Protein AF-A0A6J3MBG7-F1 (afdb_monomer)

pLDDT: mean 71.16, std 17.9, range [31.56, 93.25]

Mean predicted aligned error: 12.19 Å

Nearest PDB structures (foldseek):
  6yfj-assembly1_AA  TM=2.579E-01  e=2.524E-01  Leviviridae sp.
  7tjg-assembly1_C  TM=3.730E-01  e=3.037E+00  Bacteriophage sp.
  8y3n-assembly1_B  TM=2.524E-01  e=3.232E+00  Emesvirus zinderi
  5tse-assembly2_B  TM=2.034E-01  e=1.353E+00  Acinetobacter baumannii
  1fr5-assembly1_A  TM=2.908E-01  e=5.657E+00  Enterobacteria phage fr

Radius of gyration: 20.79 Å; Cα contacts (8 Å, |Δi|>4): 250; chains: 1; bounding box: 77×37×52 Å

Foldseek 3Di:
DPDPPPPPPPPPDPPPPCPADDPDQDPPPRVQLVVCVVPAPDKDKDWDDDQPQDIKIKMKGWHWTFDVVCCVPPPRDTDTRIDIDIDGPDDDDPLVSQVVVCVVPVVSVQAWDKDKDADFQFDPCLCVQDDPPDPDCCSRQNPQLRVLVVVQVVQQDRVNPHGPDDPVSNCVSRCNGRPDDRPVRMDMDIDDHDPPPPDD

Sequence (200 aa):
MLFLLLTLTSLYSMAVAVEGISAGLPSRGYASLTAADQLPNATHSIDFQHANSGLWNWTVRVSDVSMPNASQLIPDAHVAYTTYSFSWPGQGTLQDALNAEAEQESILTHYSSCAVLFDALFPTNVTDKFDDSSSDCTSMLGAECVKALTTLVGSVNGDCKGFSIPTTLIQEQCASSFGVALGGGYGFNYARRSHTRSAR

Structure (mmCIF, N/CA/C/O backbone):
data_AF-A0A6J3MBG7-F1
#
_entry.id   AF-A0A6J3MBG7-F1
#
loop_
_atom_site.group_PDB
_atom_site.id
_atom_site.type_symbol
_atom_site.label_atom_id
_atom_site.label_alt_id
_atom_site.label_comp_id
_atom_site.label_asym_id
_atom_site.label_entity_id
_atom_site.label_seq_id
_atom_site.pdbx_PDB_ins_code
_atom_site.Cartn_x
_atom_site.Cartn_y
_atom_site.Cartn_z
_atom_site.occupancy
_atom_site.B_iso_or_equiv
_atom_site.auth_seq_id
_atom_site.auth_comp_id
_atom_site.auth_asym_id
_atom_site.auth_atom_id
_atom_site.pdbx_PDB_model_num
ATOM 1 N N . MET A 1 1 ? 45.237 16.907 -23.250 1.00 40.53 1 MET A N 1
ATOM 2 C CA . MET A 1 1 ? 43.893 16.996 -23.866 1.00 40.53 1 MET A CA 1
ATOM 3 C C . MET A 1 1 ? 43.182 15.650 -23.701 1.00 40.53 1 MET A C 1
ATOM 5 O O . MET A 1 1 ? 43.077 14.888 -24.646 1.00 40.53 1 MET A O 1
ATOM 9 N N . LEU A 1 2 ? 42.780 15.305 -22.472 1.00 36.56 2 LEU A N 1
ATOM 10 C CA . LEU A 1 2 ? 42.084 14.045 -22.161 1.00 36.56 2 LEU A CA 1
ATOM 11 C C . LEU A 1 2 ? 41.288 14.191 -20.847 1.00 36.56 2 LEU A C 1
ATOM 13 O O . LEU A 1 2 ? 41.445 13.405 -19.926 1.00 36.56 2 LEU A O 1
ATOM 17 N N . PHE A 1 3 ? 40.518 15.274 -20.718 1.00 33.62 3 PHE A N 1
ATOM 18 C CA . PHE A 1 3 ? 39.759 15.587 -19.494 1.00 33.62 3 PHE A CA 1
ATOM 19 C C . PHE A 1 3 ? 38.374 16.193 -19.786 1.00 33.62 3 PHE A C 1
ATOM 21 O O . PHE A 1 3 ? 37.826 16.921 -18.969 1.00 33.62 3 PHE A O 1
ATOM 28 N N . LEU A 1 4 ? 37.797 15.912 -20.961 1.00 34.72 4 LEU A N 1
ATOM 29 C CA . LEU A 1 4 ? 36.534 16.532 -21.399 1.00 34.72 4 LEU A CA 1
ATOM 30 C C . LEU A 1 4 ? 35.495 15.550 -21.973 1.00 34.72 4 LEU A C 1
ATOM 32 O O . LEU A 1 4 ? 34.558 15.975 -22.633 1.00 34.72 4 LEU A O 1
ATOM 36 N N . LEU A 1 5 ? 35.641 14.245 -21.716 1.00 31.56 5 LEU A N 1
ATOM 37 C CA . LEU A 1 5 ? 34.736 13.203 -22.237 1.00 31.56 5 LEU A CA 1
ATOM 38 C C . LEU A 1 5 ? 34.021 12.376 -21.152 1.00 31.56 5 LEU A C 1
ATOM 40 O O . LEU A 1 5 ? 33.326 11.424 -21.480 1.00 31.56 5 LEU A O 1
ATOM 44 N N . LEU A 1 6 ? 34.149 12.737 -19.870 1.00 35.47 6 LEU A N 1
ATOM 45 C CA . LEU A 1 6 ? 33.605 11.953 -18.747 1.00 35.47 6 LEU A CA 1
ATOM 46 C C . LEU A 1 6 ? 32.358 12.552 -18.073 1.00 35.47 6 LEU A C 1
ATOM 48 O O . LEU A 1 6 ? 31.922 12.035 -17.052 1.00 35.47 6 LEU A O 1
ATOM 52 N N . THR A 1 7 ? 31.753 13.607 -18.625 1.00 38.41 7 THR A N 1
ATOM 53 C CA . THR A 1 7 ? 30.594 14.280 -17.999 1.00 38.41 7 THR A CA 1
ATOM 54 C C . THR A 1 7 ? 29.287 14.195 -18.792 1.00 38.41 7 THR A C 1
ATOM 56 O O . THR A 1 7 ? 28.311 14.821 -18.394 1.00 38.41 7 THR A O 1
ATOM 59 N N . LEU A 1 8 ? 29.219 13.418 -19.881 1.00 33.91 8 LEU A N 1
ATOM 60 C CA . LEU A 1 8 ? 28.020 13.353 -20.737 1.00 33.91 8 LEU A CA 1
ATOM 61 C C . LEU A 1 8 ? 27.216 12.045 -20.683 1.00 33.91 8 LEU A C 1
ATOM 63 O O . LEU A 1 8 ? 26.220 11.931 -21.391 1.00 33.91 8 LEU A O 1
ATOM 67 N N . THR A 1 9 ? 27.567 11.081 -19.829 1.00 35.12 9 THR A N 1
ATOM 68 C CA . THR A 1 9 ? 26.799 9.824 -19.700 1.00 35.12 9 THR A CA 1
ATOM 69 C C . THR A 1 9 ? 25.804 9.799 -18.538 1.00 35.12 9 THR A C 1
ATOM 71 O O . THR A 1 9 ? 25.088 8.816 -18.388 1.00 35.12 9 THR A O 1
ATOM 74 N N . SER A 1 10 ? 25.692 10.857 -17.730 1.00 33.06 10 SER A N 1
ATOM 75 C CA . SER A 1 10 ? 24.861 10.847 -16.513 1.00 33.06 10 SER A CA 1
ATOM 76 C C . SER A 1 10 ? 23.498 11.545 -16.628 1.00 33.06 10 SER A C 1
ATOM 78 O O . SER A 1 10 ? 22.841 11.743 -15.612 1.00 33.06 10 SER A O 1
ATOM 80 N N . LEU A 1 11 ? 23.035 11.910 -17.831 1.00 33.31 11 LEU A N 1
ATOM 81 C CA . LEU A 1 11 ? 21.807 12.714 -17.994 1.00 33.31 11 LEU A CA 1
ATOM 82 C C . LEU A 1 11 ? 20.652 12.046 -18.759 1.00 33.31 11 LEU A C 1
ATOM 84 O O . LEU A 1 11 ? 19.615 12.674 -18.940 1.00 33.31 11 LEU A O 1
ATOM 88 N N . TYR A 1 12 ? 20.761 10.773 -19.146 1.00 31.83 12 TYR A N 1
ATOM 89 C CA . TYR A 1 12 ? 19.707 10.074 -19.898 1.00 31.83 12 TYR A CA 1
ATOM 90 C C . TYR A 1 12 ? 19.108 8.893 -19.127 1.00 31.83 12 TYR A C 1
ATOM 92 O O . TYR A 1 12 ? 19.189 7.760 -19.578 1.00 31.83 12 TYR A O 1
ATOM 100 N N . SER A 1 13 ? 18.513 9.117 -17.953 1.00 32.72 13 SER A N 1
ATOM 101 C CA . SER A 1 13 ? 17.610 8.122 -17.327 1.00 32.72 13 SER A CA 1
ATOM 102 C C . SER A 1 13 ? 16.614 8.746 -16.343 1.00 32.72 13 SER A C 1
ATOM 104 O O . SER A 1 13 ? 16.245 8.126 -15.356 1.00 32.72 13 SER A O 1
ATOM 106 N N . MET A 1 14 ? 16.167 9.983 -16.575 1.00 35.62 14 MET A N 1
ATOM 107 C CA . MET A 1 14 ? 15.106 10.599 -15.763 1.00 35.62 14 MET A CA 1
ATOM 108 C C . MET A 1 14 ? 13.926 10.969 -16.661 1.00 35.62 14 MET A C 1
ATOM 110 O O . MET A 1 14 ? 13.491 12.111 -16.715 1.00 35.62 14 MET A O 1
ATOM 114 N N . ALA A 1 15 ? 13.427 9.982 -17.403 1.00 35.28 15 ALA A N 1
ATOM 115 C CA . ALA A 1 15 ? 12.061 10.002 -17.911 1.00 35.28 15 ALA A CA 1
ATOM 116 C C . ALA A 1 15 ? 11.218 9.050 -17.054 1.00 35.28 15 ALA A C 1
ATOM 118 O O . ALA A 1 15 ? 10.564 8.146 -17.558 1.00 35.28 15 ALA A O 1
ATOM 119 N N . VAL A 1 16 ? 11.281 9.221 -15.732 1.00 40.03 16 VAL A N 1
ATOM 120 C CA . VAL A 1 16 ? 10.266 8.654 -14.851 1.00 40.03 16 VAL A CA 1
ATOM 121 C C . VAL A 1 16 ? 9.099 9.625 -14.926 1.00 40.03 16 VAL A C 1
ATOM 123 O O . VAL A 1 16 ? 9.175 10.742 -14.411 1.00 40.03 16 VAL A O 1
ATOM 126 N N . ALA A 1 17 ? 8.045 9.241 -15.639 1.00 36.88 17 ALA A N 1
ATOM 127 C CA . ALA A 1 17 ? 6.773 9.934 -15.551 1.00 36.88 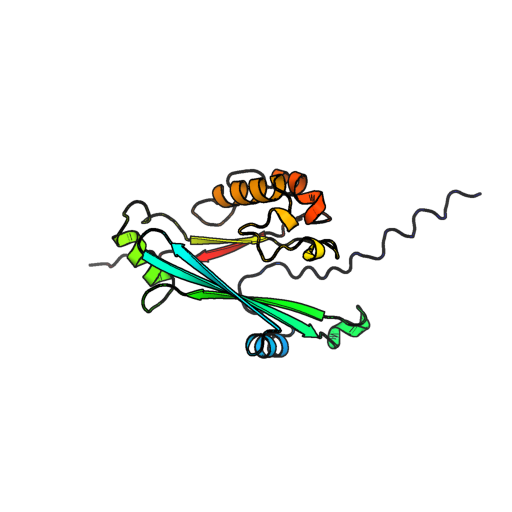17 ALA A CA 1
ATOM 128 C C . ALA A 1 17 ? 6.224 9.701 -14.136 1.00 36.88 17 ALA A C 1
ATOM 130 O O . ALA A 1 17 ? 5.519 8.730 -13.889 1.00 36.88 17 ALA A O 1
ATOM 131 N N . VAL A 1 18 ? 6.608 10.561 -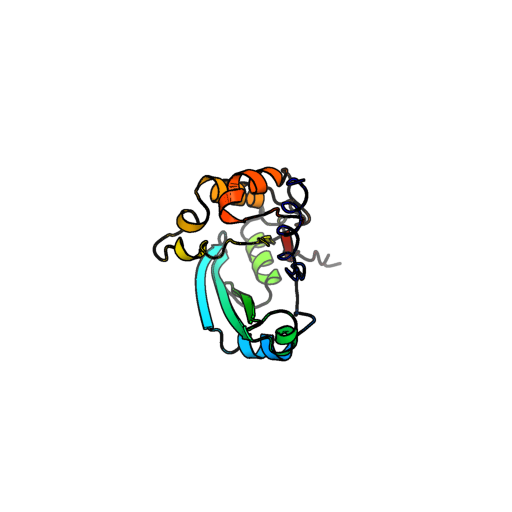13.193 1.00 40.66 18 VAL A N 1
ATOM 132 C CA . VAL A 1 18 ? 5.992 10.616 -11.867 1.00 40.66 18 VAL A CA 1
ATOM 133 C C . VAL A 1 18 ? 4.621 11.260 -12.062 1.00 40.66 18 VAL A C 1
ATOM 135 O O . VAL A 1 18 ? 4.474 12.481 -11.983 1.00 40.66 18 VAL A O 1
ATOM 138 N N . GLU A 1 19 ? 3.609 10.459 -12.392 1.00 43.50 19 GLU A N 1
ATOM 139 C CA . GLU A 1 19 ? 2.243 10.859 -12.067 1.00 43.50 19 GLU A CA 1
ATOM 140 C C . GLU A 1 19 ? 2.127 10.744 -10.548 1.00 43.50 19 GLU A C 1
ATOM 142 O O . GLU A 1 19 ? 2.222 9.655 -9.990 1.00 43.50 19 GLU A O 1
ATOM 147 N N . GLY A 1 20 ? 2.018 11.887 -9.866 1.00 45.00 20 GLY A N 1
ATOM 148 C CA . GLY A 1 20 ? 1.917 11.901 -8.411 1.00 45.00 20 GLY A CA 1
ATOM 149 C C . GLY A 1 20 ? 0.762 11.021 -7.931 1.00 45.00 20 GLY A C 1
ATOM 150 O O . GLY A 1 20 ? -0.306 11.001 -8.548 1.00 45.00 20 GLY A O 1
ATOM 151 N N . ILE A 1 21 ? 0.967 10.318 -6.814 1.00 48.62 21 ILE A N 1
ATOM 152 C CA . ILE A 1 21 ? -0.090 9.551 -6.151 1.00 48.62 21 ILE A CA 1
ATOM 153 C C . ILE A 1 21 ? -1.263 10.494 -5.869 1.00 48.62 21 ILE A C 1
ATOM 155 O O . ILE A 1 21 ? -1.176 11.389 -5.026 1.00 48.62 21 ILE A O 1
ATOM 159 N N . SER A 1 22 ? -2.379 10.280 -6.560 1.00 47.88 22 SER A N 1
ATOM 160 C CA . SER A 1 22 ? -3.632 10.968 -6.278 1.00 47.88 22 SER A CA 1
ATOM 161 C C . SER A 1 22 ? -4.732 9.950 -6.025 1.00 47.88 22 SER A C 1
ATOM 163 O O . SER A 1 22 ? -4.814 8.907 -6.671 1.00 47.88 22 SER A O 1
ATOM 165 N N . ALA A 1 23 ? -5.567 10.251 -5.036 1.00 47.28 23 ALA A N 1
ATOM 166 C CA . ALA A 1 23 ? -6.782 9.504 -4.782 1.00 47.28 23 ALA A CA 1
ATOM 167 C C . ALA A 1 23 ? -7.742 9.687 -5.965 1.00 47.28 23 ALA A C 1
ATOM 169 O O . ALA A 1 23 ? -8.129 10.817 -6.267 1.00 47.28 23 ALA A O 1
ATOM 170 N N . GLY A 1 24 ? -8.161 8.595 -6.602 1.00 52.19 24 GLY A N 1
ATOM 171 C CA . GLY A 1 24 ? -9.206 8.626 -7.623 1.00 52.19 24 GLY A CA 1
ATOM 172 C C . GLY A 1 24 ? -8.811 7.977 -8.942 1.00 52.19 24 GLY A C 1
ATOM 173 O O . GLY A 1 24 ? -7.868 7.195 -9.027 1.00 52.19 24 GLY A O 1
ATOM 174 N N . LEU A 1 25 ? -9.611 8.258 -9.968 1.00 55.81 25 LEU A N 1
ATOM 175 C CA . LEU A 1 25 ? -9.464 7.636 -11.276 1.00 55.81 25 LEU A CA 1
ATOM 176 C C . LEU A 1 25 ? -8.277 8.251 -12.035 1.00 55.81 25 LEU A C 1
ATOM 178 O O . LEU A 1 25 ? -8.143 9.477 -12.053 1.00 55.81 25 LEU A O 1
ATOM 182 N N . PRO A 1 26 ? -7.451 7.431 -12.704 1.00 60.16 26 PRO A N 1
ATOM 183 C CA . PRO A 1 26 ? -6.349 7.928 -13.514 1.00 60.16 26 PRO A CA 1
ATOM 184 C C . PRO A 1 26 ? -6.874 8.829 -14.638 1.00 60.16 26 PRO A C 1
ATOM 186 O O . PRO A 1 26 ? -7.850 8.509 -15.320 1.00 60.16 26 PRO A O 1
ATOM 189 N N . SER A 1 27 ? -6.214 9.973 -14.835 1.00 62.03 27 SER A N 1
ATOM 190 C CA . SER A 1 27 ? -6.639 10.989 -15.812 1.00 62.03 27 SER A CA 1
ATOM 191 C C . SER A 1 27 ? -6.381 10.582 -17.271 1.00 62.03 27 SER A C 1
ATOM 193 O O . SER A 1 27 ? -6.966 11.149 -18.196 1.00 62.03 27 SER A O 1
ATOM 195 N N . ARG A 1 28 ? -5.516 9.585 -17.488 1.00 64.81 28 ARG A N 1
ATOM 196 C CA . ARG A 1 28 ? -5.117 9.045 -18.792 1.00 64.81 28 ARG A CA 1
ATOM 197 C C . ARG A 1 28 ? -5.223 7.526 -18.7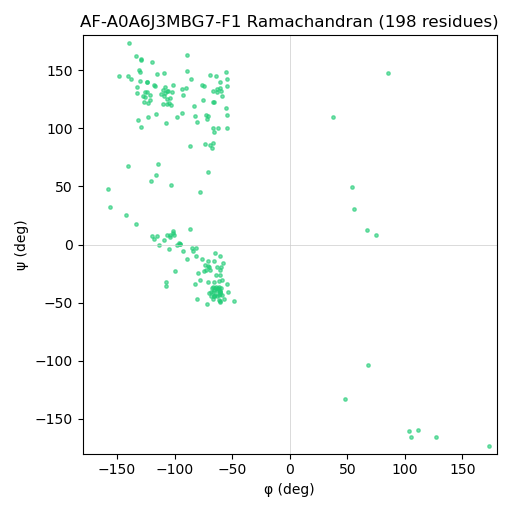80 1.00 64.81 28 ARG A C 1
ATOM 199 O O . ARG A 1 28 ? -5.086 6.897 -17.741 1.00 64.81 28 ARG A O 1
ATOM 206 N N . GLY A 1 29 ? -5.494 6.932 -19.943 1.00 67.94 29 GLY A N 1
ATOM 207 C CA . GLY A 1 29 ? -5.576 5.471 -20.072 1.00 67.94 29 GLY A CA 1
ATOM 208 C C . GLY A 1 29 ? -6.759 4.829 -19.338 1.00 67.94 29 GLY A C 1
ATOM 209 O O . GLY A 1 29 ? -6.797 3.610 -19.232 1.00 67.94 29 GLY A O 1
ATOM 210 N N . TYR A 1 30 ? -7.733 5.625 -18.874 1.00 73.25 30 TYR A N 1
ATOM 211 C CA . TYR A 1 30 ? -8.839 5.178 -18.023 1.00 73.25 30 TYR A CA 1
ATOM 212 C C . TYR A 1 30 ? -9.542 3.919 -18.544 1.00 73.25 30 TYR A C 1
ATOM 214 O O . TYR A 1 30 ? -9.676 2.955 -17.804 1.00 73.25 30 TYR A O 1
ATOM 222 N N . ALA A 1 31 ? -9.913 3.881 -19.828 1.00 79.06 31 ALA A N 1
ATOM 223 C CA . ALA A 1 31 ? -10.585 2.718 -20.408 1.00 79.06 31 ALA A CA 1
ATOM 224 C C . ALA A 1 31 ? -9.730 1.437 -20.341 1.00 79.06 31 ALA A C 1
ATOM 226 O O . ALA A 1 31 ? -10.245 0.384 -19.973 1.00 79.06 31 ALA A O 1
ATOM 227 N N . SER A 1 32 ? -8.432 1.529 -20.650 1.00 80.44 32 SER A N 1
ATOM 228 C CA . SER A 1 32 ? -7.506 0.392 -20.573 1.00 80.44 32 SER A CA 1
ATOM 229 C C . SER A 1 32 ? -7.292 -0.065 -19.130 1.00 80.44 32 SER A C 1
ATOM 231 O O . SER A 1 32 ? -7.293 -1.261 -18.863 1.00 80.44 32 SER A O 1
ATOM 233 N N . LEU A 1 33 ? -7.166 0.879 -18.194 1.00 82.06 33 LEU A N 1
ATOM 234 C CA . LEU A 1 33 ? -6.960 0.595 -16.771 1.00 82.06 33 LEU A CA 1
ATOM 235 C C . LEU A 1 33 ? -8.222 -0.003 -16.127 1.00 82.06 33 LEU A C 1
ATOM 237 O O . LEU A 1 33 ? -8.136 -0.985 -15.402 1.00 82.06 33 LEU A O 1
ATOM 241 N N . THR A 1 34 ? -9.413 0.511 -16.452 1.00 80.25 34 THR A N 1
ATOM 242 C CA . THR A 1 34 ? -10.689 -0.064 -15.991 1.00 80.25 34 THR A CA 1
ATOM 243 C C . THR A 1 34 ? -10.930 -1.457 -16.565 1.00 80.25 34 THR A C 1
ATOM 245 O O . THR A 1 34 ? -11.411 -2.328 -15.849 1.00 80.25 34 THR A O 1
ATOM 248 N N . ALA A 1 35 ? -10.592 -1.695 -17.836 1.00 84.19 35 ALA A N 1
ATOM 249 C CA . ALA A 1 35 ? -10.680 -3.035 -18.413 1.00 84.19 35 ALA A CA 1
ATOM 250 C C . ALA A 1 35 ? -9.722 -4.013 -17.713 1.00 84.19 35 ALA A C 1
ATOM 252 O O . ALA A 1 35 ? -10.111 -5.144 -17.431 1.00 84.19 35 ALA A O 1
ATOM 253 N N . ALA A 1 36 ? -8.508 -3.562 -17.389 1.00 84.69 36 ALA A N 1
ATOM 254 C CA . ALA A 1 36 ? -7.531 -4.350 -16.648 1.00 84.69 36 ALA A CA 1
ATOM 255 C C . ALA A 1 36 ? -7.995 -4.669 -15.214 1.00 84.69 36 ALA A C 1
ATOM 257 O O . ALA A 1 36 ? -7.832 -5.796 -14.764 1.00 84.69 36 ALA A O 1
ATOM 258 N N . ASP A 1 37 ? -8.675 -3.737 -14.534 1.00 82.62 37 ASP A N 1
ATOM 259 C CA . ASP A 1 37 ? -9.239 -3.970 -13.191 1.00 82.62 37 ASP A CA 1
ATOM 260 C C . ASP A 1 37 ? -10.235 -5.141 -13.143 1.00 82.62 37 ASP A C 1
ATOM 262 O O . ASP A 1 37 ? -10.361 -5.827 -12.131 1.00 82.62 37 ASP A O 1
ATOM 266 N N . GLN A 1 38 ? -10.949 -5.389 -14.246 1.00 87.25 38 GLN A N 1
ATOM 267 C CA . GLN A 1 38 ? -11.904 -6.497 -14.339 1.00 87.25 38 GL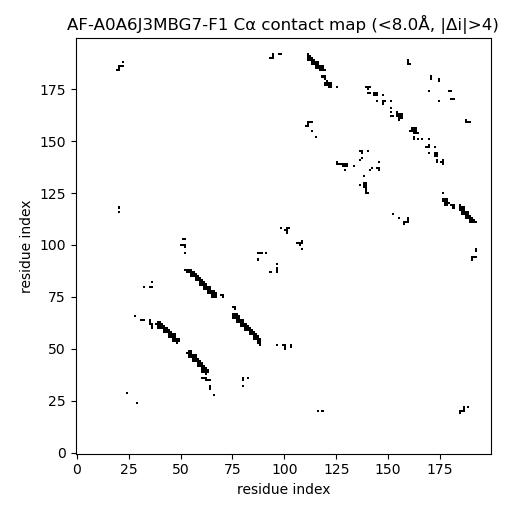N A CA 1
ATOM 268 C C . GLN A 1 38 ? -11.217 -7.863 -14.482 1.00 87.25 38 GLN A C 1
ATOM 270 O O . GLN A 1 38 ? -11.830 -8.888 -14.185 1.00 87.25 38 GLN A O 1
ATOM 275 N N . LEU A 1 39 ? -9.969 -7.893 -14.958 1.00 89.25 39 LEU A N 1
ATOM 276 C CA . LEU A 1 39 ? -9.199 -9.105 -15.240 1.00 89.25 39 LEU A CA 1
ATOM 277 C C . LEU A 1 39 ? -7.734 -8.915 -14.809 1.00 89.25 39 LEU A C 1
ATOM 279 O O . LEU A 1 39 ? -6.845 -8.869 -15.663 1.00 89.25 39 LEU A O 1
ATOM 283 N N . PRO A 1 40 ? -7.469 -8.797 -13.496 1.00 91.50 40 PRO A N 1
ATOM 284 C CA . PRO A 1 40 ? -6.126 -8.526 -13.010 1.00 91.50 40 PRO A CA 1
ATOM 285 C C . PRO A 1 40 ? -5.189 -9.716 -13.233 1.00 91.50 40 PRO A C 1
ATOM 287 O O . PRO A 1 40 ? -5.588 -10.873 -13.087 1.00 91.50 40 PRO A O 1
ATOM 290 N N . ASN A 1 41 ? -3.915 -9.433 -13.516 1.00 93.25 41 ASN A N 1
ATOM 291 C CA . ASN A 1 41 ? -2.875 -10.458 -13.649 1.00 93.25 41 ASN A CA 1
ATOM 292 C C . ASN A 1 41 ? -2.646 -11.211 -12.333 1.00 93.25 41 ASN A C 1
ATOM 294 O O . ASN A 1 41 ? -2.416 -12.418 -12.343 1.00 93.25 41 ASN A O 1
ATOM 298 N N . ALA A 1 42 ? -2.709 -10.498 -11.207 1.00 90.56 42 ALA A N 1
ATOM 299 C CA . ALA A 1 42 ? -2.568 -11.066 -9.875 1.00 90.56 42 ALA A CA 1
ATOM 300 C C . ALA A 1 42 ? -3.589 -10.453 -8.913 1.00 90.56 42 ALA A C 1
ATOM 302 O O . ALA A 1 42 ? -3.889 -9.261 -8.967 1.00 90.56 42 ALA A O 1
ATOM 303 N N . THR A 1 43 ? -4.116 -11.277 -8.011 1.00 91.94 43 THR A N 1
ATOM 304 C CA . THR A 1 43 ? -4.978 -10.844 -6.907 1.00 91.94 43 THR A CA 1
ATOM 305 C C . THR A 1 43 ? -4.485 -11.490 -5.627 1.00 91.94 43 THR A C 1
ATOM 307 O O . THR A 1 43 ? -4.291 -12.704 -5.584 1.00 91.94 43 THR A O 1
ATOM 310 N N . HIS A 1 44 ? -4.307 -10.686 -4.586 1.00 89.50 44 HIS A N 1
ATOM 311 C CA . HIS A 1 44 ? -3.973 -11.156 -3.254 1.00 89.50 44 HIS A CA 1
ATOM 312 C C . HIS A 1 44 ? -4.907 -10.523 -2.229 1.00 89.50 44 HIS A C 1
ATOM 314 O O . HIS A 1 44 ? -5.252 -9.348 -2.340 1.00 89.50 44 HIS A O 1
ATOM 320 N N . SER A 1 45 ? -5.320 -11.302 -1.237 1.00 91.50 45 SER A N 1
ATOM 321 C CA . SER A 1 45 ? -6.253 -10.869 -0.205 1.00 91.50 45 SER A CA 1
ATOM 322 C C . SER A 1 45 ? -5.712 -11.262 1.156 1.00 91.50 45 SER A C 1
ATOM 324 O O . SER A 1 45 ? -5.241 -12.385 1.334 1.00 91.50 45 SER A O 1
ATOM 326 N N . ILE A 1 46 ? -5.796 -10.336 2.103 1.00 88.19 46 ILE A N 1
ATOM 327 C CA . ILE A 1 46 ? -5.350 -10.520 3.477 1.00 88.19 46 ILE A CA 1
ATOM 328 C C . ILE A 1 46 ? -6.518 -10.175 4.391 1.00 88.19 46 ILE A C 1
ATOM 330 O O . ILE A 1 46 ? -7.090 -9.084 4.309 1.00 88.19 46 ILE A O 1
ATOM 334 N N . ASP A 1 47 ? -6.840 -11.111 5.273 1.00 90.31 47 ASP A N 1
ATOM 335 C CA . ASP A 1 47 ? -7.785 -10.895 6.355 1.00 90.31 47 ASP A CA 1
ATOM 336 C C . ASP A 1 47 ? -7.041 -10.389 7.592 1.00 90.31 47 ASP A C 1
ATOM 338 O O . ASP A 1 47 ? -5.999 -10.927 7.973 1.00 90.31 47 ASP A O 1
ATOM 342 N N . PHE A 1 48 ? -7.578 -9.364 8.243 1.00 84.62 48 PHE A N 1
ATOM 343 C CA . PHE A 1 48 ? -7.025 -8.826 9.478 1.00 84.62 48 PHE A CA 1
ATOM 344 C C . PHE A 1 48 ? -8.141 -8.442 10.444 1.00 84.62 48 PHE A C 1
ATOM 346 O O . PHE A 1 48 ? -9.219 -7.997 10.050 1.00 84.62 48 PHE A O 1
ATOM 353 N N . GLN A 1 49 ? -7.886 -8.632 11.736 1.00 83.25 49 GLN A N 1
ATOM 354 C CA . GLN A 1 49 ? -8.782 -8.120 12.764 1.00 83.25 49 GLN A CA 1
ATOM 355 C C . GLN A 1 49 ? -8.583 -6.615 12.899 1.00 83.25 49 GLN A C 1
ATOM 357 O O . GLN A 1 49 ? -7.462 -6.159 13.140 1.00 83.25 49 GLN A O 1
ATOM 362 N N . HIS A 1 50 ? -9.664 -5.854 12.751 1.00 75.44 50 HIS A N 1
ATOM 363 C CA . HIS A 1 50 ? -9.646 -4.413 12.955 1.00 75.44 50 HIS A CA 1
ATOM 364 C C . HIS A 1 50 ? -10.378 -4.083 14.256 1.00 75.44 50 HIS A C 1
ATOM 366 O O . HIS A 1 50 ? -11.601 -4.170 14.345 1.00 75.44 50 HIS A O 1
ATOM 372 N N . ALA A 1 51 ? -9.606 -3.751 15.295 1.00 71.75 51 ALA A N 1
ATOM 373 C CA . ALA A 1 51 ? -10.123 -3.561 16.650 1.00 71.75 51 ALA A CA 1
ATOM 374 C C . ALA A 1 51 ? -11.054 -4.726 17.071 1.00 71.75 51 ALA A C 1
ATOM 376 O O . ALA A 1 51 ? -10.713 -5.894 16.878 1.00 71.75 51 ALA A O 1
ATOM 377 N N . ASN A 1 52 ? -12.222 -4.410 17.634 1.00 70.50 52 ASN A N 1
ATOM 378 C CA . ASN A 1 52 ? -13.252 -5.373 18.026 1.00 70.50 52 ASN A CA 1
ATOM 379 C C . ASN A 1 52 ? -14.414 -5.490 17.014 1.00 70.50 52 ASN A C 1
ATOM 381 O O . ASN A 1 52 ? -15.398 -6.174 17.297 1.00 70.50 52 ASN A O 1
ATOM 385 N N . SER A 1 53 ? -14.321 -4.871 15.828 1.00 67.75 53 SER A N 1
ATOM 386 C CA . SER A 1 53 ? -15.421 -4.850 14.843 1.00 67.75 53 SER A CA 1
ATOM 387 C C . SER A 1 53 ? -15.497 -6.075 13.939 1.00 67.75 53 SER A C 1
ATOM 389 O O . SER A 1 53 ? -16.457 -6.229 13.181 1.00 67.75 53 SER A O 1
ATOM 391 N N . GLY A 1 54 ? -14.519 -6.973 14.051 1.00 80.00 54 GLY A N 1
ATOM 392 C CA . GLY A 1 54 ? -14.467 -8.239 13.339 1.00 80.00 54 GLY A CA 1
ATOM 393 C C . GLY A 1 54 ? -13.465 -8.245 12.188 1.00 80.00 54 GLY A C 1
ATOM 394 O O . GLY A 1 54 ? -12.569 -7.407 12.091 1.00 80.00 54 GLY A O 1
ATOM 395 N N . LEU A 1 55 ? -13.602 -9.257 11.329 1.00 88.38 55 LEU A N 1
ATOM 396 C CA . LEU A 1 55 ? -12.612 -9.578 10.309 1.00 88.38 55 LEU A CA 1
ATOM 397 C C . LEU A 1 55 ? -12.785 -8.693 9.070 1.00 88.38 55 LEU A C 1
ATOM 399 O O . LEU A 1 55 ? -13.763 -8.828 8.334 1.00 88.38 55 LEU A O 1
ATOM 403 N N . TRP A 1 56 ? -11.832 -7.793 8.852 1.00 89.44 56 TRP A N 1
ATOM 404 C CA . TRP A 1 56 ? -11.738 -6.984 7.643 1.00 89.44 56 TRP A CA 1
ATOM 405 C C . TRP A 1 56 ? -10.900 -7.718 6.604 1.00 89.44 56 TRP A C 1
ATOM 407 O O . TRP A 1 56 ? -9.973 -8.449 6.946 1.00 89.44 56 TRP A O 1
ATOM 417 N N . ASN A 1 57 ? -11.209 -7.494 5.331 1.00 91.75 57 ASN A N 1
ATOM 418 C CA . ASN A 1 57 ? -10.461 -8.050 4.215 1.00 91.75 57 ASN A CA 1
ATOM 419 C C . ASN A 1 57 ? -9.928 -6.918 3.339 1.00 91.75 57 ASN A C 1
ATOM 421 O O . ASN A 1 57 ? -10.687 -6.075 2.846 1.00 91.75 57 ASN A O 1
ATOM 425 N N . TRP A 1 58 ? -8.615 -6.921 3.134 1.00 89.00 58 TRP A N 1
ATOM 426 C CA . TRP A 1 58 ? -7.943 -6.066 2.172 1.00 89.00 58 TRP A CA 1
ATOM 427 C C . TRP A 1 58 ? -7.509 -6.901 0.977 1.00 89.00 58 TRP A C 1
ATOM 429 O O . TRP A 1 58 ? -6.747 -7.853 1.110 1.00 89.00 58 TRP A O 1
ATOM 439 N N . THR A 1 59 ? -7.994 -6.532 -0.202 1.00 90.62 59 THR A N 1
ATOM 440 C CA . THR A 1 59 ? -7.621 -7.162 -1.464 1.00 90.62 59 THR A CA 1
ATOM 441 C C . THR A 1 59 ? -6.825 -6.186 -2.318 1.00 90.62 59 THR A C 1
ATOM 443 O O . THR A 1 59 ? -7.260 -5.058 -2.562 1.00 90.62 59 THR A O 1
ATOM 446 N N . VAL A 1 60 ? -5.677 -6.649 -2.797 1.00 88.81 60 VAL A N 1
ATOM 447 C CA . VAL A 1 60 ? -4.794 -5.970 -3.741 1.00 88.81 60 VAL A CA 1
ATOM 448 C C . VAL A 1 60 ? -4.879 -6.695 -5.077 1.00 88.81 60 VAL A C 1
ATOM 450 O O . VAL A 1 60 ? -4.703 -7.912 -5.145 1.00 88.81 60 VAL A O 1
ATOM 453 N N . ARG A 1 61 ? -5.146 -5.955 -6.149 1.00 89.00 61 ARG A N 1
ATOM 454 C CA . ARG A 1 61 ? -5.118 -6.462 -7.522 1.00 89.00 61 ARG A CA 1
ATOM 455 C C . ARG A 1 61 ? -4.046 -5.718 -8.289 1.00 89.00 61 ARG A C 1
ATOM 457 O O . ARG A 1 61 ? -3.949 -4.502 -8.168 1.00 89.00 61 ARG A O 1
ATOM 464 N N . VAL A 1 62 ? -3.261 -6.440 -9.074 1.00 89.12 62 VAL A N 1
ATOM 465 C CA . VAL A 1 62 ? -2.211 -5.865 -9.915 1.00 89.12 62 VAL A CA 1
ATOM 466 C C . VAL A 1 62 ? -2.437 -6.324 -11.341 1.00 89.12 62 VAL A C 1
ATOM 468 O O . VAL A 1 62 ? -2.627 -7.514 -11.599 1.00 89.12 62 VAL A O 1
ATOM 471 N N . SER A 1 63 ? -2.409 -5.366 -12.258 1.00 89.88 63 SER A N 1
ATOM 472 C CA . SER A 1 63 ? -2.498 -5.610 -13.690 1.00 89.88 63 SER A CA 1
ATOM 473 C C . SER A 1 63 ? -1.302 -5.008 -14.406 1.00 89.88 63 SER A C 1
ATOM 475 O O . SER A 1 63 ? -0.883 -3.898 -14.087 1.00 89.88 63 SER A O 1
ATOM 477 N N . ASP A 1 64 ? -0.783 -5.725 -15.389 1.00 89.25 64 ASP A N 1
ATOM 478 C CA . ASP A 1 64 ? 0.218 -5.229 -16.320 1.00 89.25 64 ASP A CA 1
ATOM 479 C C . ASP A 1 64 ? -0.495 -4.683 -17.559 1.00 89.25 64 ASP A C 1
ATOM 481 O O . ASP A 1 64 ? -1.175 -5.419 -18.281 1.00 89.25 64 ASP A O 1
ATOM 485 N N . VAL A 1 65 ? -0.422 -3.368 -17.761 1.00 88.00 65 VAL A N 1
ATOM 486 C CA . VAL A 1 65 ? -1.199 -2.677 -18.791 1.00 88.00 65 VAL A CA 1
ATOM 487 C C . VAL A 1 65 ? -0.271 -2.073 -19.827 1.00 88.00 65 VAL A C 1
ATOM 489 O O . VAL A 1 65 ? 0.409 -1.077 -19.572 1.00 88.00 65 VAL A O 1
ATOM 492 N N . SER A 1 66 ? -0.323 -2.625 -21.039 1.00 86.88 66 SER A N 1
ATOM 493 C CA . SER A 1 66 ? 0.406 -2.078 -22.179 1.00 86.88 66 SER A CA 1
ATOM 494 C C . SER A 1 66 ? -0.087 -0.678 -22.537 1.00 86.88 66 SER A C 1
ATOM 496 O O . SER A 1 66 ? -1.285 -0.429 -22.709 1.00 86.88 66 SER A O 1
ATOM 498 N N . MET A 1 67 ? 0.867 0.237 -22.695 1.00 82.00 67 MET A N 1
ATOM 499 C CA . MET A 1 67 ? 0.666 1.641 -23.033 1.00 82.00 67 MET A CA 1
ATOM 500 C C . MET A 1 67 ? 1.256 1.943 -24.418 1.00 82.00 67 MET A C 1
ATOM 502 O O . MET A 1 67 ? 2.223 2.699 -24.539 1.00 82.00 67 MET A O 1
ATOM 506 N N . PRO A 1 68 ? 0.664 1.425 -25.512 1.00 78.69 68 PRO A N 1
ATOM 507 C CA . PRO A 1 68 ? 1.219 1.576 -26.857 1.00 78.69 68 PRO A CA 1
ATOM 508 C C . PRO A 1 68 ? 1.330 3.042 -27.297 1.00 78.69 68 PRO A C 1
ATOM 510 O O . PRO A 1 68 ? 2.215 3.387 -28.073 1.00 78.69 68 PRO A O 1
ATOM 513 N N . ASN A 1 69 ? 0.507 3.943 -26.756 1.00 75.50 69 ASN A N 1
ATOM 514 C CA . ASN A 1 69 ? 0.601 5.379 -27.040 1.00 75.50 69 ASN A CA 1
ATOM 515 C C . ASN A 1 69 ? 1.854 6.039 -26.431 1.00 75.50 69 ASN A C 1
ATOM 517 O O . ASN A 1 69 ? 2.253 7.109 -26.881 1.00 75.50 69 ASN A O 1
ATOM 521 N N . ALA A 1 70 ? 2.482 5.411 -25.432 1.00 70.44 70 ALA A N 1
ATOM 522 C CA . ALA A 1 70 ? 3.748 5.844 -24.842 1.00 70.44 70 ALA A CA 1
ATOM 523 C C . ALA A 1 70 ? 4.975 5.172 -25.496 1.00 70.44 70 ALA A C 1
ATOM 525 O O . ALA A 1 70 ? 6.109 5.572 -25.229 1.00 70.44 70 ALA A O 1
ATOM 526 N N . SER A 1 71 ? 4.758 4.212 -26.409 1.00 68.31 71 SER A N 1
ATOM 527 C CA . SER A 1 71 ? 5.829 3.436 -27.058 1.00 68.31 71 SER A CA 1
ATOM 528 C C . SER A 1 71 ? 6.828 4.270 -27.870 1.00 68.31 71 SER A C 1
ATOM 530 O O . SER A 1 71 ? 7.962 3.849 -28.081 1.00 68.31 71 SER A O 1
ATOM 532 N N . GLN A 1 72 ? 6.430 5.473 -28.303 1.00 69.69 72 GLN A N 1
ATOM 533 C CA . GLN A 1 72 ? 7.299 6.406 -29.031 1.00 69.69 72 GLN A CA 1
ATOM 534 C C . GLN A 1 72 ? 8.420 6.995 -28.160 1.00 69.69 72 GLN A C 1
ATOM 536 O O . GLN A 1 72 ? 9.420 7.468 -28.694 1.00 69.69 72 GLN A O 1
ATOM 541 N N . LEU A 1 73 ? 8.245 6.987 -26.836 1.00 69.12 73 LEU A N 1
ATOM 542 C CA . LEU A 1 73 ? 9.204 7.516 -25.862 1.00 69.12 73 LEU A CA 1
ATOM 543 C C . LEU A 1 73 ? 9.906 6.394 -25.093 1.00 69.12 73 LEU A C 1
ATOM 545 O O . LEU A 1 73 ? 11.083 6.520 -24.767 1.00 69.12 73 LEU A O 1
ATOM 549 N N . ILE A 1 74 ? 9.182 5.310 -24.809 1.00 73.44 74 ILE A N 1
ATOM 550 C CA . ILE A 1 74 ? 9.669 4.161 -24.046 1.00 73.44 74 ILE A CA 1
ATOM 551 C C . ILE A 1 74 ? 9.285 2.899 -24.827 1.00 73.44 74 ILE A C 1
ATOM 553 O O . ILE A 1 74 ? 8.101 2.569 -24.875 1.00 73.44 74 ILE A O 1
ATOM 557 N N . PRO A 1 75 ? 10.237 2.201 -25.473 1.00 80.12 75 PRO A N 1
ATOM 558 C CA . PRO A 1 75 ? 9.955 0.924 -26.122 1.00 80.12 75 PRO A CA 1
ATOM 559 C C . PRO A 1 75 ? 9.313 -0.050 -25.131 1.00 80.12 75 PRO A C 1
ATOM 561 O O . PRO A 1 75 ? 9.772 -0.136 -23.997 1.00 80.12 75 PRO A O 1
ATOM 564 N N . ASP A 1 76 ? 8.273 -0.765 -25.569 1.00 80.75 76 ASP A N 1
ATOM 565 C CA . ASP A 1 76 ? 7.508 -1.688 -24.715 1.00 80.75 76 ASP A CA 1
ATOM 566 C C . ASP A 1 76 ? 6.988 -1.013 -23.430 1.00 80.75 76 ASP A C 1
ATOM 568 O O . ASP A 1 76 ? 7.210 -1.467 -22.313 1.00 80.75 76 ASP A O 1
ATOM 572 N N . ALA A 1 77 ? 6.345 0.149 -23.581 1.00 80.19 77 ALA A N 1
ATOM 573 C CA . ALA A 1 77 ? 5.792 0.876 -22.447 1.00 80.19 77 ALA A CA 1
ATOM 574 C C . ALA A 1 77 ? 4.639 0.096 -21.799 1.00 80.19 77 ALA A C 1
ATOM 576 O O . ALA A 1 77 ? 3.612 -0.146 -22.439 1.00 80.19 77 ALA A O 1
ATOM 577 N N . HIS A 1 78 ? 4.781 -0.195 -20.508 1.00 83.88 78 HIS A N 1
ATOM 578 C CA . HIS A 1 78 ? 3.747 -0.778 -19.655 1.00 83.88 78 HIS A CA 1
ATOM 579 C C . HIS A 1 78 ? 3.583 0.028 -18.371 1.00 83.88 78 HIS A C 1
ATOM 581 O O . HIS A 1 78 ? 4.471 0.778 -17.964 1.00 83.88 78 HIS A O 1
ATOM 587 N N . VAL A 1 79 ? 2.428 -0.131 -17.737 1.00 78.81 79 VAL A N 1
ATOM 588 C CA . VAL A 1 79 ? 2.130 0.415 -16.415 1.00 78.81 79 VAL A CA 1
ATOM 589 C C . VAL A 1 79 ? 1.627 -0.713 -15.530 1.00 78.81 79 VAL A C 1
ATOM 591 O O . VAL A 1 79 ? 0.660 -1.392 -15.874 1.00 78.81 79 VAL A O 1
ATOM 594 N N . ALA A 1 80 ? 2.245 -0.852 -14.358 1.00 80.94 80 ALA A N 1
ATOM 595 C CA . ALA A 1 80 ? 1.680 -1.634 -13.271 1.00 80.94 80 ALA A CA 1
ATOM 596 C C . ALA A 1 80 ? 0.487 -0.867 -12.685 1.00 80.94 80 ALA A C 1
ATOM 598 O O . ALA A 1 80 ? 0.646 0.174 -12.046 1.00 80.94 80 ALA A O 1
ATOM 599 N N . TYR A 1 81 ? -0.719 -1.362 -12.939 1.00 83.25 81 TYR A N 1
ATOM 600 C CA . TYR A 1 81 ? -1.951 -0.810 -12.404 1.00 83.25 81 TYR A CA 1
ATOM 601 C C . TYR A 1 81 ? -2.384 -1.594 -11.172 1.00 83.25 81 TYR A C 1
ATOM 603 O O . TYR A 1 81 ? -2.812 -2.745 -11.274 1.00 83.25 81 TYR A O 1
ATOM 611 N N . THR A 1 82 ? -2.276 -0.956 -10.010 1.00 81.75 82 THR A N 1
ATOM 612 C CA . THR A 1 82 ? -2.638 -1.562 -8.729 1.00 81.75 82 THR A CA 1
ATOM 613 C C . THR A 1 82 ? -3.939 -0.971 -8.211 1.00 81.75 82 THR A C 1
ATOM 615 O O . THR A 1 82 ? -4.046 0.245 -8.033 1.00 81.75 82 THR A O 1
ATOM 618 N N . THR A 1 83 ? -4.916 -1.826 -7.918 1.00 82.44 83 THR A N 1
ATOM 619 C CA . THR A 1 83 ? -6.156 -1.437 -7.246 1.00 82.44 83 THR A CA 1
ATOM 620 C C . THR A 1 83 ? -6.261 -2.091 -5.878 1.00 82.44 83 THR A C 1
ATOM 622 O O . THR A 1 83 ? -5.789 -3.203 -5.636 1.00 82.44 83 THR A O 1
ATOM 625 N N . TYR A 1 84 ? -6.873 -1.358 -4.954 1.00 83.94 84 TYR A N 1
ATOM 626 C CA . TYR A 1 84 ? -7.063 -1.772 -3.573 1.00 83.94 84 TYR A CA 1
ATOM 627 C C . TYR A 1 84 ? -8.557 -1.767 -3.279 1.00 83.94 84 TYR A C 1
ATOM 629 O O . TYR A 1 84 ? -9.232 -0.764 -3.510 1.00 83.94 84 TYR A O 1
ATOM 637 N N . SER A 1 85 ? -9.076 -2.864 -2.741 1.00 86.12 85 SER A N 1
ATOM 638 C CA . SER A 1 85 ? -10.443 -2.924 -2.230 1.00 86.12 85 SER A CA 1
ATOM 639 C C . SER A 1 85 ? -10.439 -3.372 -0.780 1.00 86.12 85 SER A C 1
ATOM 641 O O . SER A 1 85 ? -9.816 -4.377 -0.443 1.00 86.12 85 SER A O 1
ATOM 643 N N . PHE A 1 86 ? -11.164 -2.637 0.053 1.00 85.81 86 PHE A N 1
ATOM 644 C CA . PHE A 1 86 ? -11.391 -2.964 1.453 1.00 85.81 86 PHE A CA 1
ATOM 645 C C . PHE A 1 86 ? -12.834 -3.412 1.627 1.00 85.81 86 PHE A C 1
ATOM 647 O O . PHE A 1 86 ? -13.750 -2.786 1.092 1.00 85.81 86 PHE A O 1
ATOM 654 N N . SER A 1 87 ? -13.027 -4.484 2.380 1.00 88.81 87 SER A N 1
ATOM 655 C CA . SER A 1 87 ? -14.340 -4.924 2.834 1.00 88.81 87 SER A CA 1
ATOM 656 C C . SER A 1 87 ? -14.302 -5.175 4.335 1.00 88.81 87 SER A C 1
ATOM 658 O O . SER A 1 87 ? -13.262 -5.517 4.898 1.00 88.81 87 SER A O 1
ATOM 660 N N . TRP A 1 88 ? -15.435 -4.948 4.984 1.00 89.25 88 TRP A N 1
ATOM 661 C CA . TRP A 1 88 ? -15.595 -5.018 6.432 1.00 89.25 88 TRP A CA 1
ATOM 662 C C . TRP A 1 88 ? -16.851 -5.821 6.779 1.00 89.25 88 TRP A C 1
ATOM 664 O O . TRP A 1 88 ? -17.735 -5.989 5.928 1.00 89.25 88 TRP A O 1
ATOM 674 N N . PRO A 1 89 ? -16.964 -6.306 8.026 1.00 83.31 89 PRO A N 1
ATOM 675 C CA . PRO A 1 89 ? -18.169 -6.969 8.497 1.00 83.31 89 PRO A CA 1
ATOM 676 C C . PRO A 1 89 ? -19.385 -6.041 8.421 1.00 83.31 89 PRO A C 1
ATOM 678 O O . PRO A 1 89 ? -19.355 -4.900 8.879 1.00 83.31 89 PRO A O 1
ATOM 681 N N . GLY A 1 90 ? -20.482 -6.548 7.863 1.00 79.38 90 GLY A N 1
ATOM 682 C CA . GLY A 1 90 ? -21.740 -5.814 7.745 1.00 79.38 90 GLY A CA 1
ATOM 683 C C . GLY A 1 90 ? -22.015 -5.288 6.339 1.00 79.38 90 GLY A C 1
ATOM 684 O O . GLY A 1 90 ? -21.523 -5.807 5.341 1.00 79.38 90 GLY A O 1
ATOM 685 N N . GLN A 1 91 ? -22.903 -4.304 6.261 1.00 76.25 91 GLN A N 1
ATOM 686 C CA . GLN A 1 91 ? -23.323 -3.647 5.025 1.00 76.25 91 GLN A CA 1
ATOM 687 C C . GLN A 1 91 ? -23.200 -2.138 5.220 1.00 76.25 91 GLN A C 1
ATOM 689 O O . GLN A 1 91 ? -23.232 -1.655 6.351 1.00 76.25 91 GLN A O 1
ATOM 694 N N . GLY A 1 92 ? -23.110 -1.398 4.121 1.00 83.31 92 GLY A N 1
ATOM 695 C CA . GLY A 1 92 ? -23.047 0.059 4.147 1.00 83.31 92 GLY A CA 1
ATOM 696 C C . GLY A 1 92 ? -21.690 0.590 3.716 1.00 83.31 92 GLY A C 1
ATOM 697 O O . GLY A 1 92 ? -20.937 -0.067 3.002 1.00 83.31 92 GLY A O 1
ATOM 698 N N . THR A 1 93 ? -21.417 1.825 4.101 1.00 83.50 93 THR A N 1
ATOM 699 C CA . THR A 1 93 ? -20.209 2.561 3.736 1.00 83.50 93 THR A CA 1
ATOM 700 C C . THR A 1 93 ? -19.087 2.319 4.745 1.00 83.50 93 THR A C 1
ATOM 702 O O . THR A 1 93 ? -19.337 1.905 5.875 1.00 83.50 93 THR A O 1
ATOM 705 N N . LEU A 1 94 ? -17.840 2.642 4.374 1.00 78.69 94 LEU A N 1
ATOM 706 C CA . LEU A 1 94 ? -16.708 2.611 5.313 1.00 78.69 94 LEU A CA 1
ATOM 707 C C . LEU A 1 94 ? -17.011 3.476 6.543 1.00 78.69 94 LEU A C 1
ATOM 709 O O . LEU A 1 94 ? -16.649 3.143 7.664 1.00 78.69 94 LEU A O 1
ATOM 713 N N . GLN A 1 95 ? -17.743 4.570 6.338 1.00 77.00 95 GLN A N 1
ATOM 714 C CA . GLN A 1 95 ? -18.166 5.444 7.416 1.00 77.00 95 GLN A CA 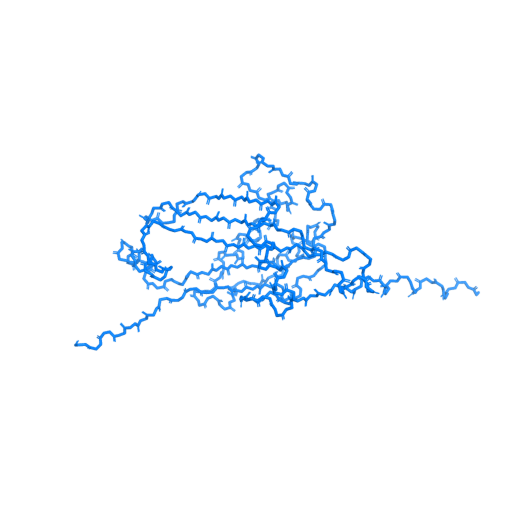1
ATOM 715 C C . GLN A 1 95 ? -19.087 4.748 8.426 1.00 77.00 95 GLN A C 1
ATOM 717 O O . GLN A 1 95 ? -18.982 5.017 9.623 1.00 77.00 95 GLN A O 1
ATOM 722 N N . ASP A 1 96 ? -19.974 3.870 7.963 1.00 81.19 96 ASP A N 1
ATOM 723 C CA . ASP A 1 96 ? -20.875 3.114 8.834 1.00 81.19 96 ASP A CA 1
ATOM 724 C C . ASP A 1 96 ? -20.085 2.108 9.679 1.00 81.19 96 ASP A C 1
ATOM 726 O O . ASP A 1 96 ? -20.310 2.018 10.885 1.00 81.19 96 ASP A O 1
ATOM 730 N N . ALA A 1 97 ? -19.089 1.446 9.080 1.00 81.19 97 ALA A N 1
ATOM 731 C CA . ALA A 1 97 ? -18.187 0.536 9.786 1.00 81.19 97 ALA A CA 1
ATOM 732 C C . ALA A 1 97 ? -17.385 1.251 10.887 1.00 81.19 97 ALA A C 1
ATOM 734 O O . ALA A 1 97 ? -17.370 0.811 12.035 1.00 81.19 97 ALA A O 1
ATOM 735 N N . LEU A 1 98 ? -16.799 2.408 10.565 1.00 78.62 98 LEU A N 1
ATOM 736 C CA . LEU A 1 98 ? -16.041 3.217 11.527 1.00 78.62 98 LEU A CA 1
ATOM 737 C C . LEU A 1 98 ? -16.929 3.795 12.641 1.00 78.62 98 LEU A C 1
ATOM 739 O O . LEU A 1 98 ? -16.487 3.971 13.776 1.00 78.62 98 LEU A O 1
ATOM 743 N N . ASN A 1 99 ? -18.193 4.109 12.342 1.00 78.12 99 ASN A N 1
ATOM 744 C CA . ASN A 1 99 ? -19.147 4.535 13.366 1.00 78.12 99 ASN A CA 1
ATOM 745 C C . ASN A 1 99 ? -19.497 3.386 14.319 1.00 78.12 99 ASN A C 1
ATOM 747 O O . ASN A 1 99 ? -19.503 3.603 15.529 1.00 78.12 99 ASN A O 1
ATOM 751 N N . ALA A 1 100 ? -19.745 2.185 13.789 1.00 79.00 100 ALA A N 1
ATOM 752 C CA . ALA A 1 100 ? -20.036 1.002 14.596 1.00 79.00 100 ALA A CA 1
ATOM 753 C C . ALA A 1 100 ? -18.867 0.643 15.531 1.00 79.00 100 ALA A C 1
ATOM 755 O O . ALA A 1 100 ? -19.085 0.277 16.683 1.00 79.00 100 ALA A O 1
ATOM 756 N N . GLU A 1 101 ? -17.624 0.818 15.075 1.00 77.25 101 GLU A N 1
ATOM 757 C CA . GLU A 1 101 ? -16.423 0.693 15.914 1.00 77.25 101 GLU A CA 1
ATOM 758 C C . GLU A 1 101 ? -16.405 1.679 17.076 1.00 77.25 101 GLU A C 1
ATOM 760 O O . GLU A 1 101 ? -16.194 1.300 18.227 1.00 77.25 101 GLU A O 1
ATOM 765 N N . ALA A 1 102 ? -16.655 2.952 16.782 1.00 75.88 102 ALA A N 1
ATOM 766 C CA . ALA A 1 102 ? -16.644 4.010 17.780 1.00 75.88 102 ALA A CA 1
ATOM 767 C C . ALA A 1 102 ? -17.745 3.847 18.847 1.00 75.88 102 ALA A C 1
ATOM 769 O O . ALA A 1 102 ? -17.592 4.332 19.968 1.00 75.88 102 ALA A O 1
ATOM 770 N N . GLU A 1 103 ? -18.854 3.183 18.513 1.00 76.94 103 GLU A N 1
ATOM 771 C CA . GLU A 1 103 ? -19.905 2.826 19.474 1.00 76.94 103 GLU A CA 1
ATOM 772 C C . GLU A 1 103 ? -19.463 1.723 20.444 1.00 76.94 103 GLU A C 1
ATOM 774 O O . GLU A 1 103 ? -19.883 1.726 21.602 1.00 76.94 103 GLU A O 1
ATOM 779 N N . GLN A 1 104 ? -18.603 0.806 19.996 1.00 76.50 104 GLN A N 1
ATOM 780 C CA . GLN A 1 104 ? -18.059 -0.272 20.827 1.00 76.50 104 GLN A CA 1
ATOM 781 C C . GLN A 1 104 ? -16.874 0.199 21.676 1.00 76.50 104 GLN A C 1
ATOM 783 O O . GLN A 1 104 ? -16.721 -0.233 22.818 1.00 76.50 104 GLN A O 1
ATOM 788 N N . GLU A 1 105 ? -16.065 1.119 21.150 1.00 73.81 105 GLU A N 1
ATOM 789 C CA . GLU A 1 105 ? -14.911 1.683 21.841 1.00 73.81 105 GLU A CA 1
ATOM 790 C C . GLU A 1 105 ? -14.916 3.213 21.800 1.00 73.81 105 GLU A C 1
ATOM 792 O O . GLU A 1 105 ? -14.467 3.846 20.844 1.00 73.81 105 GLU A O 1
ATOM 797 N N . SER A 1 106 ? -15.326 3.834 22.908 1.00 67.25 106 SER A N 1
ATOM 798 C CA . SER A 1 106 ? -15.384 5.297 23.050 1.00 67.25 106 SER A CA 1
ATOM 799 C C . SER A 1 106 ? -14.019 5.996 22.992 1.00 67.25 106 SER A C 1
ATOM 801 O O . SER A 1 106 ? -13.946 7.224 23.016 1.00 67.25 106 SER A O 1
ATOM 803 N N . ILE A 1 107 ? -12.908 5.258 22.974 1.00 66.31 107 ILE A N 1
ATOM 804 C CA . ILE A 1 107 ? -11.600 5.853 22.685 1.00 66.31 107 ILE A CA 1
ATOM 805 C C . ILE A 1 107 ? -11.439 6.098 21.179 1.00 66.31 107 ILE A C 1
ATOM 807 O O . ILE A 1 107 ? -10.841 7.097 20.794 1.00 66.31 107 ILE A O 1
ATOM 811 N N . LEU A 1 108 ? -12.060 5.275 20.328 1.00 64.31 108 LEU A N 1
ATOM 812 C CA . LEU A 1 108 ? -11.972 5.359 18.868 1.00 64.31 108 LEU A CA 1
ATOM 813 C C . LEU A 1 108 ? -12.822 6.493 18.270 1.00 64.31 108 LEU A C 1
ATOM 815 O O . LEU A 1 108 ? -12.606 6.888 17.127 1.00 64.31 108 LEU A O 1
ATOM 819 N N . THR A 1 109 ? -13.721 7.111 19.049 1.00 59.59 109 THR A N 1
ATOM 820 C CA . THR A 1 109 ? -14.638 8.179 18.592 1.00 59.59 109 THR A CA 1
ATOM 821 C C . THR A 1 109 ? -13.978 9.427 17.991 1.00 59.59 109 THR A C 1
ATOM 823 O O . THR A 1 109 ? -14.680 10.220 17.353 1.00 59.59 109 THR A O 1
ATOM 826 N N . HIS A 1 110 ? -12.673 9.625 18.197 1.00 56.38 110 HIS A N 1
ATOM 827 C CA . HIS A 1 110 ? -11.919 10.795 17.732 1.00 56.38 110 HIS A CA 1
ATOM 828 C C . HIS A 1 110 ? -10.862 10.488 16.666 1.00 56.38 110 HIS A C 1
ATOM 830 O O . HIS A 1 110 ? -10.195 11.416 16.205 1.00 56.38 110 HIS A O 1
ATOM 836 N N . TYR A 1 111 ? -10.701 9.226 16.268 1.00 59.06 111 TYR A N 1
ATOM 837 C CA . TYR A 1 111 ? -9.658 8.837 15.327 1.00 59.06 111 TYR A CA 1
ATOM 838 C C . TYR A 1 111 ? -10.187 8.832 13.890 1.00 59.06 111 TYR A C 1
ATOM 840 O O . TYR A 1 111 ? -11.277 8.339 13.604 1.00 59.06 111 TYR A O 1
ATOM 848 N N . SER A 1 112 ? -9.409 9.423 12.984 1.00 63.47 112 SER A N 1
ATOM 849 C CA . SER A 1 112 ? -9.608 9.283 11.540 1.00 63.47 112 SER A CA 1
ATOM 850 C C . SER A 1 112 ? -8.884 8.023 11.068 1.00 63.47 112 SER A C 1
ATOM 852 O O . SER A 1 112 ? -7.770 7.760 11.521 1.00 63.47 112 SER A O 1
ATOM 854 N N . SER A 1 113 ? -9.464 7.279 10.126 1.00 69.38 113 SER A N 1
ATOM 855 C CA . SER A 1 113 ? -8.739 6.201 9.447 1.00 69.38 113 SER A CA 1
ATOM 856 C C . SER A 1 113 ? -7.909 6.796 8.315 1.00 69.38 113 SER A C 1
ATOM 858 O O . SER A 1 1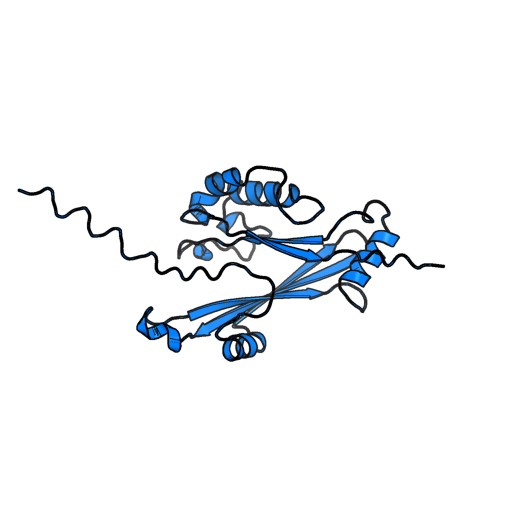13 ? -8.450 7.413 7.389 1.00 69.38 113 SER A O 1
ATOM 860 N N . CYS A 1 114 ? -6.592 6.623 8.407 1.00 72.38 114 CYS A N 1
ATOM 861 C CA . CYS A 1 114 ? -5.640 7.084 7.408 1.00 72.38 114 CYS A CA 1
ATOM 862 C C . CYS A 1 114 ? -5.073 5.884 6.647 1.00 72.38 114 CYS A C 1
ATOM 864 O O . CYS A 1 114 ? -4.569 4.947 7.261 1.00 72.38 114 CYS A O 1
ATOM 866 N N . ALA A 1 115 ? -5.086 5.944 5.319 1.00 73.25 115 ALA A N 1
ATOM 867 C CA . ALA A 1 115 ? -4.266 5.070 4.490 1.00 73.25 115 ALA A CA 1
ATOM 868 C C . ALA A 1 115 ? -3.077 5.875 3.958 1.00 73.25 115 ALA A C 1
ATOM 870 O O . ALA A 1 115 ? -3.255 6.946 3.370 1.00 73.25 115 ALA A O 1
ATOM 871 N N . VAL A 1 116 ? -1.870 5.359 4.189 1.00 71.50 116 VAL A N 1
ATOM 872 C CA . VAL A 1 116 ? -0.614 5.960 3.731 1.00 71.50 116 VAL A CA 1
ATOM 873 C C . VAL A 1 116 ? -0.105 5.149 2.552 1.00 71.50 116 VAL A C 1
ATOM 875 O O . VAL A 1 116 ? 0.116 3.946 2.673 1.00 71.50 116 VAL A O 1
ATOM 878 N N . LEU A 1 117 ? 0.072 5.810 1.414 1.00 71.75 117 LEU A N 1
ATOM 879 C CA . LEU A 1 117 ? 0.654 5.221 0.217 1.00 71.75 117 LEU A CA 1
ATOM 880 C C . LEU A 1 117 ? 2.076 5.744 0.049 1.00 71.75 117 LEU A C 1
ATOM 882 O O . LEU A 1 117 ? 2.302 6.952 0.127 1.00 71.75 117 LEU A O 1
ATOM 886 N N . PHE A 1 118 ? 3.008 4.828 -0.191 1.00 70.31 118 PHE A N 1
ATOM 887 C CA . PHE A 1 118 ? 4.413 5.126 -0.432 1.00 70.31 118 PHE A CA 1
ATOM 888 C C . PHE A 1 118 ? 4.705 4.999 -1.928 1.00 70.31 118 PHE A C 1
ATOM 890 O O . PHE A 1 118 ? 4.504 3.931 -2.499 1.00 70.31 118 PHE A O 1
ATOM 897 N N . ASP A 1 119 ? 5.159 6.086 -2.547 1.00 67.88 119 ASP A N 1
ATOM 898 C CA . ASP A 1 119 ? 5.745 6.101 -3.887 1.00 67.88 119 ASP A CA 1
ATOM 899 C C . ASP A 1 119 ? 7.254 5.944 -3.755 1.00 67.88 119 ASP A C 1
ATOM 901 O O . ASP A 1 119 ? 7.887 6.682 -2.997 1.00 67.88 119 ASP A O 1
ATOM 905 N N . ALA A 1 120 ? 7.836 5.003 -4.484 1.00 68.44 120 ALA A N 1
ATOM 906 C CA . ALA A 1 120 ? 9.270 4.779 -4.473 1.00 68.44 120 ALA A CA 1
ATOM 907 C C . ALA A 1 120 ? 9.750 4.270 -5.829 1.00 68.44 120 ALA A C 1
ATOM 909 O O . ALA A 1 120 ? 9.089 3.471 -6.494 1.00 68.44 120 ALA A O 1
ATOM 910 N N . LEU A 1 121 ? 10.961 4.684 -6.203 1.00 69.38 121 LEU A N 1
ATOM 911 C CA . LEU A 1 121 ? 11.656 4.142 -7.364 1.00 69.38 121 LEU A CA 1
ATOM 912 C C . LEU A 1 121 ? 12.421 2.896 -6.958 1.00 69.38 121 LEU A C 1
ATOM 914 O O . LEU A 1 121 ? 13.608 2.923 -6.636 1.00 69.38 121 LEU A O 1
ATOM 918 N N . PHE A 1 122 ? 11.701 1.787 -6.970 1.00 72.12 122 PHE A N 1
ATOM 919 C CA . PHE A 1 122 ? 12.277 0.494 -6.675 1.00 72.12 122 PHE A CA 1
ATOM 920 C C . PHE A 1 122 ? 13.347 0.104 -7.708 1.00 72.12 122 PHE A C 1
ATOM 922 O O . PHE A 1 122 ? 13.108 0.205 -8.916 1.00 72.12 122 PHE A O 1
ATOM 929 N N . PRO A 1 123 ? 14.521 -0.382 -7.268 1.00 72.12 123 PRO A N 1
ATOM 930 C CA . PRO A 1 123 ? 15.449 -1.082 -8.142 1.00 72.12 123 PRO A CA 1
ATOM 931 C C . PRO A 1 123 ? 14.760 -2.269 -8.826 1.00 72.12 123 PRO A C 1
ATOM 933 O O . PRO A 1 123 ? 13.907 -2.928 -8.231 1.00 72.12 123 PRO A O 1
ATOM 936 N N . THR A 1 124 ? 15.179 -2.599 -10.048 1.00 71.38 124 THR A N 1
ATOM 937 C CA . THR A 1 124 ? 14.583 -3.691 -10.841 1.00 71.38 124 THR A CA 1
ATOM 938 C C . THR A 1 124 ? 14.675 -5.067 -10.178 1.00 71.38 124 THR A C 1
ATOM 940 O O . THR A 1 124 ? 13.917 -5.957 -10.537 1.00 71.38 124 THR A O 1
ATOM 943 N N . ASN A 1 125 ? 15.574 -5.242 -9.208 1.00 75.56 125 ASN A N 1
ATOM 944 C CA . ASN A 1 125 ? 15.774 -6.482 -8.460 1.00 75.56 125 ASN A CA 1
ATOM 945 C C . ASN A 1 125 ? 15.129 -6.472 -7.065 1.00 75.56 125 ASN A C 1
ATOM 947 O O . ASN A 1 125 ? 15.421 -7.353 -6.256 1.00 75.56 125 ASN A O 1
ATOM 951 N N . VAL A 1 126 ? 14.300 -5.474 -6.725 1.00 74.31 126 VAL A N 1
ATOM 952 C CA . VAL A 1 126 ? 13.648 -5.458 -5.406 1.00 74.31 126 VAL A CA 1
ATOM 953 C C . VAL A 1 126 ? 12.750 -6.688 -5.235 1.00 74.31 126 VAL A C 1
ATOM 955 O O . VAL A 1 126 ? 12.730 -7.291 -4.167 1.00 74.31 126 VAL A O 1
ATOM 958 N 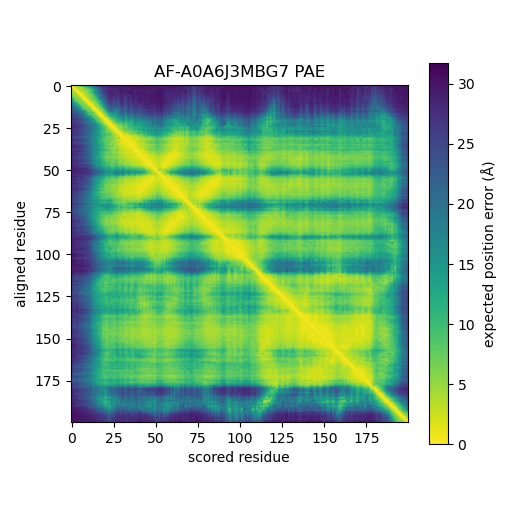N . THR A 1 127 ? 12.063 -7.104 -6.302 1.00 77.00 127 THR A N 1
ATOM 959 C CA . THR A 1 127 ? 11.113 -8.222 -6.283 1.00 77.00 127 THR A CA 1
ATOM 960 C C . THR A 1 127 ? 11.795 -9.579 -6.183 1.00 77.00 127 THR A C 1
ATOM 962 O O . THR A 1 127 ? 11.183 -10.513 -5.684 1.00 77.00 127 THR A O 1
ATOM 965 N N . ASP A 1 128 ? 13.072 -9.690 -6.563 1.00 84.19 128 ASP A N 1
ATOM 966 C CA . ASP A 1 128 ? 13.857 -10.926 -6.407 1.00 84.19 128 ASP A CA 1
ATOM 967 C C . ASP A 1 128 ? 14.035 -11.318 -4.933 1.00 84.19 128 ASP A C 1
ATOM 969 O O . ASP A 1 128 ? 14.374 -12.455 -4.614 1.00 84.19 128 ASP A O 1
ATOM 973 N N . LYS A 1 129 ? 13.833 -10.356 -4.028 1.00 83.19 129 LYS A N 1
ATOM 974 C CA . LYS A 1 129 ? 13.919 -10.540 -2.580 1.00 83.19 129 LYS A CA 1
ATOM 975 C C . LYS A 1 129 ? 12.561 -10.816 -1.934 1.00 83.19 129 LYS A C 1
ATOM 977 O O . LYS A 1 129 ? 12.491 -10.913 -0.710 1.00 83.19 129 LYS A O 1
ATOM 982 N N . PHE A 1 130 ? 11.487 -10.869 -2.723 1.00 82.62 130 PHE A N 1
ATOM 983 C CA . PHE A 1 130 ? 10.163 -11.192 -2.215 1.00 82.62 130 PHE A CA 1
ATOM 984 C C . PHE A 1 130 ? 10.131 -12.646 -1.733 1.00 82.62 130 PHE A C 1
ATOM 986 O O . PHE A 1 130 ? 10.588 -13.553 -2.426 1.00 82.62 130 PHE A O 1
ATOM 993 N N . ASP A 1 131 ? 9.589 -12.844 -0.536 1.00 84.00 131 ASP A N 1
ATOM 994 C CA . ASP A 1 131 ? 9.413 -14.149 0.093 1.00 84.00 131 ASP A CA 1
ATOM 995 C C . ASP A 1 131 ? 7.927 -14.308 0.402 1.00 84.00 131 ASP A C 1
ATOM 997 O O . ASP A 1 131 ? 7.393 -13.608 1.263 1.00 84.00 131 ASP A O 1
ATOM 1001 N N . ASP A 1 132 ? 7.264 -15.201 -0.330 1.00 80.19 132 ASP A N 1
ATOM 1002 C CA . ASP A 1 132 ? 5.828 -15.461 -0.212 1.00 80.19 132 ASP A CA 1
ATOM 1003 C C . ASP A 1 132 ? 5.455 -16.188 1.089 1.00 80.19 132 ASP A C 1
ATOM 1005 O O . ASP A 1 132 ? 4.284 -16.217 1.468 1.00 80.19 132 ASP A O 1
ATOM 1009 N N . SER A 1 133 ? 6.448 -16.737 1.794 1.00 83.06 133 SER A N 1
ATOM 1010 C CA . SER A 1 133 ? 6.285 -17.340 3.114 1.00 83.06 133 SER A CA 1
ATOM 1011 C C . SER A 1 133 ? 6.458 -16.340 4.261 1.00 83.06 133 SER A C 1
ATOM 1013 O O . SER A 1 133 ? 6.104 -16.645 5.404 1.00 83.06 133 SER A O 1
ATOM 1015 N N . SER A 1 134 ? 6.975 -15.140 3.973 1.00 81.62 134 SER A N 1
ATOM 1016 C CA . SER A 1 134 ? 7.158 -14.089 4.969 1.00 81.62 134 SER A CA 1
ATOM 1017 C C . SER A 1 134 ? 5.825 -13.438 5.336 1.00 81.62 134 SER A C 1
ATOM 1019 O O . SER A 1 134 ? 5.015 -13.089 4.480 1.00 81.62 134 SER A O 1
ATOM 1021 N N . SER A 1 135 ? 5.611 -13.204 6.631 1.00 79.69 135 SER A N 1
ATOM 1022 C CA . SER A 1 135 ? 4.477 -12.416 7.130 1.00 79.69 135 SER A CA 1
ATOM 1023 C C . SER A 1 135 ? 4.744 -10.906 7.130 1.00 79.69 135 SER A C 1
ATOM 1025 O O . SER A 1 135 ? 3.881 -10.132 7.540 1.00 79.69 135 SER A O 1
ATOM 1027 N N . ASP A 1 136 ? 5.950 -10.481 6.746 1.00 83.75 136 ASP A N 1
ATOM 1028 C CA . ASP A 1 136 ? 6.346 -9.077 6.680 1.00 83.75 136 ASP A CA 1
ATOM 1029 C C . ASP A 1 136 ? 7.200 -8.761 5.437 1.00 83.75 136 ASP A C 1
ATOM 1031 O O . ASP A 1 136 ? 7.618 -9.640 4.681 1.00 83.75 136 ASP A O 1
ATOM 1035 N N . CYS A 1 137 ? 7.484 -7.475 5.234 1.00 85.94 137 CYS A N 1
ATOM 1036 C CA . CYS A 1 137 ? 8.288 -7.004 4.108 1.00 85.94 137 CYS A CA 1
ATOM 1037 C C . CYS A 1 137 ? 9.805 -7.027 4.386 1.00 85.94 137 CYS A C 1
ATOM 1039 O O . CYS A 1 137 ? 10.558 -6.389 3.649 1.00 85.94 137 CYS A O 1
ATOM 1041 N N . THR A 1 138 ? 10.281 -7.692 5.446 1.00 89.94 138 THR A N 1
ATOM 1042 C CA . THR A 1 138 ? 11.682 -7.617 5.896 1.00 89.94 138 THR A CA 1
ATOM 1043 C C . THR A 1 138 ? 12.643 -8.246 4.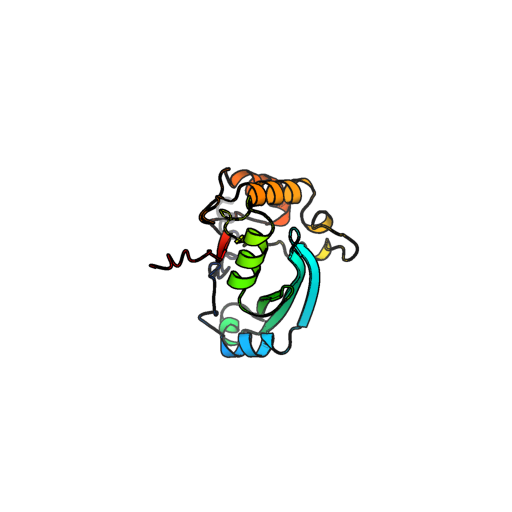893 1.00 89.94 138 THR A C 1
ATOM 1045 O O . THR A 1 138 ? 13.729 -7.704 4.687 1.00 89.94 138 THR A O 1
ATOM 1048 N N . SER A 1 139 ? 12.250 -9.337 4.232 1.00 87.69 139 SER A N 1
ATOM 1049 C CA . SER A 1 139 ? 13.043 -9.978 3.171 1.00 87.69 139 SER A CA 1
ATOM 1050 C C . SER A 1 139 ? 13.330 -9.016 2.014 1.00 87.69 139 SER A C 1
ATOM 1052 O O . SER A 1 139 ? 14.468 -8.898 1.556 1.00 87.69 139 SER A O 1
ATOM 1054 N N . MET A 1 140 ? 12.311 -8.255 1.610 1.00 85.38 140 MET A N 1
ATOM 1055 C CA . MET A 1 140 ? 12.380 -7.328 0.487 1.00 85.38 140 MET A CA 1
ATOM 1056 C C . MET A 1 140 ? 13.037 -5.992 0.851 1.00 85.38 140 MET A C 1
ATOM 1058 O O . MET A 1 140 ? 13.896 -5.495 0.120 1.00 85.38 140 MET A O 1
ATOM 1062 N N . LEU A 1 141 ? 12.627 -5.401 1.976 1.00 86.19 141 LEU A N 1
ATOM 1063 C CA . LEU A 1 141 ? 12.965 -4.026 2.347 1.00 86.19 141 LEU A CA 1
ATOM 1064 C C . LEU A 1 141 ? 14.121 -3.921 3.345 1.00 86.19 141 LEU A C 1
ATOM 1066 O O . LEU A 1 141 ? 14.775 -2.879 3.397 1.00 86.19 141 LEU A O 1
ATOM 1070 N N . GLY A 1 142 ? 14.384 -4.976 4.117 1.00 89.38 142 GLY A N 1
ATOM 1071 C CA . GLY A 1 142 ? 15.294 -4.969 5.258 1.00 89.38 142 GLY A CA 1
ATOM 1072 C C . GLY A 1 142 ? 14.625 -4.496 6.554 1.00 89.38 142 GLY A C 1
ATOM 1073 O O . GLY A 1 142 ? 13.745 -3.633 6.550 1.00 89.38 142 GLY A O 1
ATOM 1074 N N . ALA A 1 143 ? 15.073 -5.049 7.685 1.00 91.81 143 ALA A N 1
ATOM 1075 C CA . ALA A 1 143 ? 14.430 -4.858 8.990 1.00 91.81 143 ALA A CA 1
ATOM 1076 C C . ALA A 1 143 ? 14.394 -3.387 9.436 1.00 91.81 143 ALA A C 1
ATOM 1078 O O . ALA A 1 143 ? 13.376 -2.916 9.940 1.00 91.81 143 ALA A O 1
ATOM 1079 N N . GLU A 1 144 ? 15.478 -2.640 9.208 1.00 91.44 144 GLU A N 1
ATOM 1080 C CA . GLU A 1 144 ? 15.540 -1.220 9.571 1.00 91.44 144 GLU A CA 1
ATOM 1081 C C . GLU A 1 144 ? 14.588 -0.366 8.725 1.00 91.44 144 GLU A C 1
ATOM 1083 O O . GLU A 1 144 ? 13.933 0.528 9.261 1.00 91.44 144 GLU A O 1
ATOM 1088 N N . CYS A 1 145 ? 14.431 -0.674 7.433 1.00 88.62 145 CYS A N 1
ATOM 1089 C CA . CYS A 1 145 ? 13.463 0.017 6.582 1.00 88.62 145 CYS A CA 1
ATOM 1090 C C . CYS A 1 145 ? 12.024 -0.281 7.021 1.00 88.62 145 CYS A C 1
ATOM 1092 O O . CYS A 1 145 ? 11.240 0.650 7.205 1.00 88.62 145 CYS A O 1
ATOM 1094 N N . VAL A 1 146 ? 11.681 -1.554 7.263 1.00 90.25 146 VAL A N 1
ATOM 1095 C CA . VAL A 1 146 ? 10.350 -1.941 7.769 1.00 90.25 146 VAL A CA 1
ATOM 1096 C C . VAL A 1 146 ? 10.049 -1.225 9.082 1.00 90.25 146 VAL A C 1
ATOM 1098 O O . VAL A 1 146 ? 8.998 -0.603 9.219 1.00 90.25 146 VAL A O 1
ATOM 1101 N N . LYS A 1 147 ? 11.000 -1.221 10.019 1.00 91.81 147 LYS A N 1
ATOM 1102 C CA . LYS A 1 147 ? 10.869 -0.528 11.302 1.00 91.81 147 LYS A CA 1
ATOM 1103 C C . LYS A 1 147 ? 10.678 0.979 11.136 1.00 91.81 147 LYS A C 1
ATOM 1105 O O . LYS A 1 147 ? 9.851 1.579 11.831 1.00 91.81 147 LYS A O 1
ATOM 1110 N N . ALA A 1 148 ? 11.431 1.604 10.234 1.00 88.81 148 ALA A N 1
ATOM 1111 C CA . ALA A 1 148 ? 11.302 3.023 9.943 1.00 88.81 148 ALA A CA 1
ATOM 1112 C C . ALA A 1 148 ? 9.911 3.333 9.361 1.00 88.81 148 ALA A C 1
ATOM 1114 O O . ALA A 1 148 ? 9.252 4.259 9.836 1.00 88.81 148 ALA A O 1
ATOM 1115 N N . LEU A 1 149 ? 9.422 2.516 8.419 1.00 87.06 149 LEU A N 1
ATOM 1116 C CA . LEU A 1 149 ? 8.079 2.630 7.837 1.00 87.06 149 LEU A CA 1
ATOM 1117 C C . LEU A 1 149 ? 6.988 2.484 8.897 1.00 87.06 149 LEU A C 1
ATOM 1119 O O . LEU A 1 149 ? 6.115 3.344 8.986 1.00 87.06 149 LEU A O 1
ATOM 1123 N N . THR A 1 150 ? 7.055 1.461 9.752 1.00 88.31 150 THR A N 1
ATOM 1124 C CA . THR A 1 150 ? 6.065 1.269 10.824 1.00 88.31 150 THR A CA 1
ATOM 1125 C C . THR A 1 150 ? 6.091 2.408 11.839 1.00 88.31 150 THR A C 1
ATOM 1127 O O . THR A 1 150 ? 5.040 2.843 12.303 1.00 88.31 150 THR A O 1
ATOM 1130 N N . THR A 1 151 ? 7.279 2.942 12.150 1.00 89.62 151 THR A N 1
ATOM 1131 C CA . THR A 1 151 ? 7.423 4.106 13.040 1.00 89.62 151 THR A CA 1
ATOM 1132 C C . THR A 1 151 ? 6.785 5.344 12.417 1.00 89.62 151 THR A C 1
ATOM 1134 O O . THR A 1 151 ? 6.058 6.074 13.089 1.00 89.62 151 THR A O 1
ATOM 1137 N N . LEU A 1 152 ? 7.011 5.565 11.120 1.00 85.75 152 LEU A N 1
ATOM 1138 C CA . LEU A 1 152 ? 6.424 6.688 10.404 1.00 85.75 152 LEU A CA 1
ATOM 1139 C C . LEU A 1 152 ? 4.898 6.561 10.307 1.00 85.75 152 LEU A C 1
ATOM 1141 O O . LEU A 1 152 ? 4.199 7.530 10.593 1.00 85.75 152 LEU A O 1
ATOM 1145 N N . VAL A 1 153 ? 4.365 5.380 9.985 1.00 85.12 153 VAL A N 1
ATOM 1146 C CA . VAL A 1 153 ? 2.912 5.128 9.968 1.00 85.12 153 VAL A CA 1
ATOM 1147 C C . VAL A 1 153 ? 2.294 5.358 11.352 1.00 85.12 153 VAL A C 1
ATOM 1149 O O . VAL A 1 153 ? 1.259 6.009 11.457 1.00 85.12 153 VAL A O 1
ATOM 1152 N N . GLY A 1 154 ? 2.960 4.929 12.428 1.00 84.81 154 GLY A N 1
ATOM 1153 C CA . GLY A 1 154 ? 2.525 5.209 13.803 1.00 84.81 154 GLY A CA 1
ATOM 1154 C C . GLY A 1 154 ? 2.574 6.692 14.193 1.00 84.81 154 GLY A C 1
ATOM 1155 O O . GLY A 1 154 ? 1.981 7.088 15.191 1.00 84.81 154 GLY A O 1
ATOM 1156 N N . SER A 1 155 ? 3.261 7.523 13.406 1.00 86.00 155 SER A N 1
ATOM 1157 C CA . SER A 1 155 ? 3.399 8.962 13.640 1.00 86.00 155 SER A CA 1
ATOM 1158 C C . SER A 1 155 ? 2.393 9.813 12.857 1.00 86.00 155 SER A C 1
ATOM 1160 O O . SER A 1 155 ? 2.463 11.043 12.928 1.00 86.00 155 SER A O 1
ATOM 1162 N N . VAL A 1 156 ? 1.491 9.196 12.084 1.00 83.69 156 VAL A N 1
ATOM 1163 C CA . VAL A 1 156 ? 0.488 9.916 11.290 1.00 83.69 156 VAL A CA 1
ATOM 1164 C C . VAL A 1 156 ? -0.375 10.778 12.209 1.00 83.69 156 VAL A C 1
ATOM 1166 O O . VAL A 1 156 ? -0.930 10.306 13.200 1.00 83.69 156 VAL A O 1
ATOM 1169 N N . ASN A 1 157 ? -0.490 12.063 11.877 1.00 80.75 157 ASN A N 1
ATOM 1170 C CA . ASN A 1 157 ? -1.333 12.986 12.626 1.00 80.75 157 ASN A CA 1
ATOM 1171 C C . ASN A 1 157 ? -2.802 12.552 12.516 1.00 80.75 157 ASN A C 1
ATOM 1173 O O . ASN A 1 157 ? -3.245 12.117 11.454 1.00 80.75 157 ASN A O 1
ATOM 1177 N N . GLY A 1 158 ? -3.595 12.745 13.575 1.00 72.94 158 GLY A N 1
ATOM 1178 C CA . GLY A 1 158 ? -5.006 12.321 13.604 1.00 72.94 158 GLY A CA 1
ATOM 1179 C C . GLY A 1 158 ? -5.916 12.964 12.541 1.00 72.94 158 GLY A C 1
ATOM 1180 O O . GLY A 1 158 ? -7.057 12.538 12.370 1.00 72.94 158 GLY A O 1
ATOM 1181 N N . ASP A 1 159 ? -5.432 13.978 11.817 1.00 74.06 159 ASP A N 1
ATOM 1182 C CA . ASP A 1 159 ? -6.118 14.613 10.688 1.00 74.06 159 ASP A CA 1
ATOM 1183 C C . ASP A 1 159 ? -5.725 14.053 9.305 1.00 74.06 159 ASP A C 1
ATOM 1185 O O . ASP A 1 159 ? -6.262 14.526 8.298 1.00 74.06 159 ASP A O 1
ATOM 1189 N N . CYS A 1 160 ? -4.827 13.060 9.263 1.00 74.62 160 CYS A N 1
ATOM 1190 C CA . CYS A 1 160 ? -4.255 12.425 8.072 1.00 74.62 160 CYS A CA 1
ATOM 1191 C C . CYS A 1 160 ? -3.578 13.403 7.091 1.00 74.62 160 CYS A C 1
ATOM 1193 O O . CYS A 1 160 ? -3.605 13.170 5.884 1.00 74.62 160 CYS A O 1
ATOM 1195 N N . LYS A 1 161 ? -3.011 14.521 7.568 1.00 74.25 161 LYS A N 1
ATOM 1196 C CA . LYS A 1 161 ? -2.367 15.525 6.691 1.00 74.25 161 LYS A CA 1
ATOM 1197 C C . LYS A 1 161 ? -0.844 15.515 6.711 1.00 74.25 161 LYS A C 1
ATOM 1199 O O . LYS A 1 161 ? -0.218 16.295 5.997 1.00 74.25 161 LYS A O 1
ATOM 1204 N N . GLY A 1 162 ? -0.245 14.680 7.546 1.00 76.56 162 GLY A N 1
ATOM 1205 C CA . GLY A 1 162 ? 1.198 14.621 7.686 1.00 76.56 162 GLY A CA 1
ATOM 1206 C C . GLY A 1 162 ? 1.631 13.708 8.818 1.00 76.56 162 GLY A C 1
ATOM 1207 O O . GLY A 1 162 ? 0.817 13.026 9.444 1.00 76.56 162 GLY A O 1
ATOM 1208 N N . PHE A 1 163 ? 2.930 13.733 9.073 1.00 82.44 163 PHE A N 1
ATOM 1209 C CA . PHE A 1 163 ? 3.583 12.953 10.112 1.00 82.44 163 PHE A CA 1
ATOM 1210 C C . PHE A 1 163 ? 4.038 13.870 11.248 1.00 82.44 163 PHE A C 1
ATOM 1212 O O . PHE A 1 163 ? 4.402 15.026 11.020 1.00 82.44 163 PHE A O 1
ATOM 1219 N N . SER A 1 164 ? 4.032 13.347 12.469 1.00 83.25 164 SER A N 1
ATOM 1220 C CA . SER A 1 164 ? 4.560 14.031 13.655 1.00 83.25 164 SER A CA 1
ATOM 1221 C C . SER A 1 164 ? 6.082 13.913 13.782 1.00 83.25 164 SER A C 1
ATOM 1223 O O . SER A 1 164 ? 6.680 14.614 14.598 1.00 83.25 164 SER A O 1
ATOM 1225 N N . ILE A 1 165 ? 6.719 13.073 12.958 1.00 81.31 165 ILE A N 1
ATOM 1226 C CA . ILE A 1 165 ? 8.177 12.916 12.893 1.00 81.31 165 ILE A CA 1
ATOM 1227 C C . ILE A 1 165 ? 8.719 13.255 11.495 1.00 81.31 165 ILE A C 1
ATOM 1229 O O . ILE A 1 165 ? 7.988 13.157 10.504 1.00 81.31 165 ILE A O 1
ATOM 1233 N N . PRO A 1 166 ? 10.010 13.618 11.383 1.00 80.75 166 PRO A N 1
ATOM 1234 C CA . PRO A 1 166 ? 10.666 13.792 10.091 1.00 80.75 166 PRO A CA 1
ATOM 1235 C C . PRO A 1 166 ? 10.676 12.506 9.251 1.00 80.75 166 PRO A C 1
ATOM 1237 O O . PRO A 1 166 ? 10.959 11.420 9.753 1.00 80.75 166 PRO A O 1
ATOM 1240 N N . THR A 1 167 ? 10.454 12.637 7.941 1.00 76.94 167 THR A N 1
ATOM 1241 C CA . THR A 1 167 ? 10.479 11.519 6.975 1.00 76.94 167 THR A CA 1
ATOM 1242 C C . THR A 1 167 ? 11.890 11.137 6.510 1.00 76.94 167 THR A C 1
ATOM 1244 O O . THR A 1 167 ? 12.048 10.177 5.755 1.00 76.94 167 THR A O 1
ATOM 1247 N N . THR A 1 168 ? 12.925 11.856 6.959 1.00 78.00 168 THR A N 1
ATOM 1248 C CA . THR A 1 168 ? 14.331 11.617 6.583 1.00 78.00 168 THR A CA 1
ATOM 1249 C C . THR A 1 168 ? 14.810 10.229 6.994 1.00 78.00 168 THR A C 1
ATOM 1251 O O . THR A 1 168 ? 15.585 9.614 6.270 1.00 78.00 168 THR A O 1
ATOM 1254 N N . LEU A 1 169 ? 14.275 9.683 8.092 1.00 80.06 169 LEU A N 1
ATOM 1255 C CA . LEU A 1 169 ? 14.609 8.336 8.550 1.00 80.06 169 LEU A CA 1
ATOM 1256 C C . LEU A 1 169 ? 14.263 7.265 7.503 1.00 80.06 169 LEU A C 1
ATOM 1258 O O . LEU A 1 169 ? 15.028 6.324 7.328 1.00 80.06 169 LEU A O 1
ATOM 1262 N N . ILE A 1 170 ? 13.155 7.413 6.766 1.00 80.44 170 ILE A N 1
ATOM 1263 C CA . ILE A 1 170 ? 12.820 6.483 5.673 1.00 80.44 170 ILE A CA 1
ATOM 1264 C C . ILE A 1 170 ? 13.853 6.592 4.558 1.00 80.44 170 ILE A C 1
ATOM 1266 O O . ILE A 1 170 ? 14.312 5.579 4.046 1.00 80.44 170 ILE A O 1
ATOM 1270 N N . GLN A 1 171 ? 14.236 7.815 4.188 1.00 76.56 171 GLN A N 1
ATOM 1271 C CA . GLN A 1 171 ? 15.206 8.028 3.115 1.00 76.56 171 GLN A CA 1
ATOM 1272 C C . GLN A 1 171 ? 16.548 7.370 3.444 1.00 76.56 171 GLN A C 1
ATOM 1274 O O . GLN A 1 171 ? 17.150 6.763 2.567 1.00 76.56 171 GLN A O 1
ATOM 1279 N N . GLU A 1 172 ? 16.986 7.451 4.700 1.00 82.56 172 GLU A N 1
ATOM 1280 C CA . GLU A 1 172 ? 18.230 6.836 5.164 1.00 82.56 172 GLU A CA 1
ATOM 1281 C C . GLU A 1 172 ? 18.121 5.309 5.258 1.00 82.56 172 GLU A C 1
ATOM 1283 O O . GLU A 1 172 ? 18.952 4.596 4.697 1.00 82.56 172 GLU A O 1
ATOM 1288 N N . GLN A 1 173 ? 17.090 4.795 5.936 1.00 87.06 173 GLN A N 1
ATOM 1289 C CA . GLN A 1 173 ? 16.978 3.362 6.236 1.00 87.06 173 GLN A CA 1
ATOM 1290 C C . GLN A 1 173 ? 16.475 2.529 5.052 1.00 87.06 173 GLN A C 1
ATOM 1292 O O . GLN A 1 173 ? 16.764 1.337 4.974 1.00 87.06 173 GLN A O 1
ATOM 1297 N N . CYS A 1 174 ? 15.751 3.139 4.111 1.00 83.56 174 CYS A N 1
ATOM 1298 C CA . CYS A 1 174 ? 15.213 2.469 2.927 1.00 83.56 174 CYS A CA 1
ATOM 1299 C C . CYS A 1 174 ? 15.999 2.772 1.645 1.00 83.56 174 CYS A C 1
ATOM 1301 O O . CYS A 1 174 ? 15.572 2.346 0.574 1.00 83.56 174 CYS A O 1
ATOM 1303 N N . ALA A 1 175 ? 17.139 3.472 1.712 1.00 79.50 175 ALA A N 1
ATOM 1304 C CA . ALA A 1 175 ? 17.913 3.875 0.530 1.00 79.50 175 ALA A CA 1
ATOM 1305 C C . ALA A 1 175 ? 18.263 2.697 -0.399 1.00 79.50 175 ALA A C 1
ATOM 1307 O O . ALA A 1 175 ? 18.168 2.801 -1.619 1.00 79.50 175 ALA A O 1
ATOM 1308 N N . SER A 1 176 ? 18.629 1.549 0.174 1.00 76.56 176 SER A N 1
ATOM 1309 C CA . SER A 1 176 ? 18.990 0.343 -0.583 1.00 76.56 176 SER A CA 1
ATOM 1310 C C . SER A 1 176 ? 17.802 -0.342 -1.268 1.00 76.56 176 SER A C 1
ATOM 1312 O O . SER A 1 176 ? 18.011 -1.131 -2.191 1.00 76.56 176 SER A O 1
ATOM 1314 N N . SER A 1 177 ? 16.578 -0.046 -0.827 1.00 77.88 177 SER A N 1
ATOM 1315 C CA . SER A 1 177 ? 15.339 -0.680 -1.290 1.00 77.88 177 SER A CA 1
ATOM 1316 C C . SER A 1 177 ? 14.508 0.248 -2.179 1.00 77.88 177 SER A C 1
ATOM 1318 O O . SER A 1 177 ? 13.852 -0.223 -3.099 1.00 77.88 177 SER A O 1
ATOM 1320 N N . PHE A 1 178 ? 14.553 1.561 -1.942 1.00 73.25 178 PHE A N 1
ATOM 1321 C CA . PHE A 1 178 ? 13.777 2.582 -2.662 1.00 73.25 178 PHE A CA 1
ATOM 1322 C C . PHE A 1 178 ? 14.609 3.383 -3.681 1.00 73.25 178 PHE A C 1
ATOM 1324 O O . PHE A 1 178 ? 14.122 4.370 -4.230 1.00 73.25 178 PHE A O 1
ATOM 1331 N N . GLY A 1 179 ? 15.865 2.988 -3.930 1.00 66.50 179 GLY A N 1
ATOM 1332 C CA . GLY A 1 179 ? 16.714 3.591 -4.959 1.00 66.50 179 GLY A CA 1
ATOM 1333 C C . GLY A 1 179 ? 17.120 5.035 -4.638 1.00 66.50 179 GLY A C 1
ATOM 1334 O O . GLY A 1 179 ? 18.024 5.264 -3.837 1.00 66.50 179 GLY A O 1
ATOM 1335 N N . VAL A 1 180 ? 16.490 6.022 -5.293 1.00 53.41 180 VAL A N 1
ATOM 1336 C CA . VAL A 1 180 ? 16.824 7.456 -5.171 1.00 53.41 180 VAL A CA 1
ATOM 1337 C C . VAL A 1 180 ? 15.605 8.275 -4.733 1.00 53.41 180 VAL A C 1
ATOM 1339 O O . VAL A 1 180 ? 14.596 8.305 -5.425 1.00 53.41 180 VAL A O 1
ATOM 1342 N N . ALA A 1 181 ? 15.771 8.969 -3.599 1.00 46.44 181 ALA A N 1
ATOM 1343 C CA . ALA A 1 181 ? 14.996 10.087 -3.043 1.00 46.44 181 ALA A CA 1
ATOM 1344 C C . ALA A 1 181 ? 13.459 10.078 -3.216 1.00 46.44 181 ALA A C 1
ATOM 1346 O O . ALA A 1 181 ? 12.910 10.439 -4.252 1.00 46.44 181 ALA A O 1
ATOM 1347 N N . LEU A 1 182 ? 12.775 9.858 -2.089 1.00 49.09 182 LEU A N 1
ATOM 1348 C CA . LEU A 1 182 ? 11.335 10.042 -1.859 1.00 49.09 182 LEU A CA 1
ATOM 1349 C C . LEU A 1 182 ? 10.978 11.538 -1.818 1.00 49.09 182 LEU A C 1
ATOM 1351 O O . LEU A 1 182 ? 10.592 12.082 -0.779 1.00 49.09 182 LEU A O 1
ATOM 1355 N N . GLY A 1 183 ? 11.197 12.244 -2.925 1.00 39.16 183 GLY A N 1
ATOM 1356 C CA . GLY A 1 183 ? 10.822 13.645 -3.075 1.00 39.16 183 GLY A CA 1
ATOM 1357 C C . GLY A 1 183 ? 9.303 13.790 -3.127 1.00 39.16 183 GLY A C 1
ATOM 1358 O O . GLY A 1 183 ? 8.728 13.809 -4.205 1.00 39.16 183 GLY A O 1
ATOM 1359 N N . GLY A 1 184 ? 8.645 13.875 -1.966 1.00 47.94 184 GLY A N 1
ATOM 1360 C CA . GLY A 1 184 ? 7.204 14.151 -1.863 1.00 47.94 184 GLY A CA 1
ATOM 1361 C C . GLY A 1 184 ? 6.266 12.992 -2.230 1.00 47.94 184 GLY A C 1
ATOM 1362 O O . GLY A 1 184 ? 5.057 13.196 -2.276 1.00 47.94 184 GLY A O 1
ATOM 1363 N N . GLY A 1 185 ? 6.796 11.791 -2.456 1.00 50.34 185 GLY A N 1
ATOM 1364 C CA . GLY A 1 185 ? 6.059 10.603 -2.890 1.00 50.34 185 GLY A CA 1
ATOM 1365 C C . GLY A 1 185 ? 5.263 9.892 -1.793 1.00 50.34 185 GLY A C 1
ATOM 1366 O O . GLY A 1 185 ? 5.354 8.680 -1.672 1.00 50.34 185 GLY A O 1
ATOM 1367 N N . TYR A 1 186 ? 4.515 10.607 -0.952 1.00 52.75 186 TYR A N 1
ATOM 1368 C CA . TYR A 1 186 ? 3.589 9.963 -0.016 1.00 52.75 186 TYR A CA 1
ATOM 1369 C C . TYR A 1 186 ? 2.196 10.553 -0.178 1.00 52.75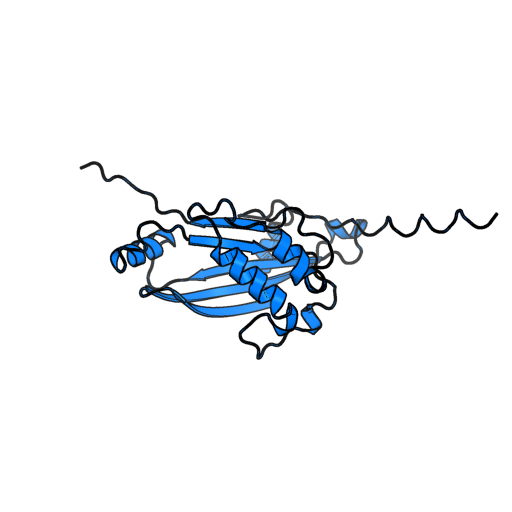 186 TYR A C 1
ATOM 1371 O O . TYR A 1 186 ? 2.005 11.762 -0.045 1.00 52.75 186 TYR A O 1
ATOM 1379 N N . GLY A 1 187 ? 1.226 9.693 -0.473 1.00 50.44 187 GLY A N 1
ATOM 1380 C CA . GLY A 1 187 ? -0.179 10.064 -0.585 1.00 50.44 187 GLY A CA 1
ATOM 1381 C C . GLY A 1 187 ? -0.943 9.671 0.674 1.00 50.44 187 GLY A C 1
ATOM 1382 O O . GLY A 1 187 ? -0.771 8.566 1.185 1.00 50.44 187 GLY A O 1
ATOM 1383 N N . PHE A 1 188 ? -1.818 10.552 1.154 1.00 47.62 188 PHE A N 1
ATOM 1384 C CA . PHE A 1 188 ? -2.798 10.212 2.184 1.00 47.62 188 PHE A CA 1
ATOM 1385 C C . PHE A 1 188 ? -4.168 10.020 1.538 1.00 47.62 188 PHE A C 1
ATOM 1387 O O . PHE A 1 188 ? -4.640 10.887 0.803 1.00 47.62 188 PHE A O 1
ATOM 1394 N N . ASN A 1 189 ? -4.834 8.918 1.868 1.00 51.81 189 ASN A N 1
ATOM 1395 C CA . ASN A 1 189 ? -6.275 8.783 1.692 1.00 51.81 189 ASN A CA 1
ATOM 1396 C C . ASN A 1 189 ? -6.929 8.856 3.072 1.00 51.81 189 ASN A C 1
ATOM 1398 O O . ASN A 1 189 ? -6.474 8.192 4.006 1.00 51.81 189 ASN A O 1
ATOM 1402 N N . TYR A 1 190 ? -7.975 9.673 3.209 1.00 49.97 190 TYR A N 1
ATOM 1403 C CA . TYR A 1 190 ? -8.677 9.848 4.478 1.00 49.97 190 TYR A CA 1
ATOM 1404 C C . TYR A 1 190 ? -10.136 9.409 4.362 1.00 49.97 190 TYR A C 1
ATOM 1406 O O . TYR A 1 190 ? -10.838 9.773 3.419 1.00 49.97 190 TYR A O 1
ATOM 1414 N N . ALA A 1 191 ? -10.608 8.695 5.379 1.00 45.72 191 ALA A N 1
ATOM 1415 C CA . ALA A 1 191 ? -12.026 8.563 5.679 1.00 45.72 191 ALA A CA 1
ATOM 1416 C C . ALA A 1 191 ? -12.298 9.331 6.979 1.00 45.72 191 ALA A C 1
ATOM 1418 O O . ALA A 1 191 ? -11.671 9.076 8.007 1.00 45.72 191 ALA A O 1
ATOM 1419 N N . ARG A 1 192 ? -13.185 10.333 6.926 1.00 49.47 192 ARG A N 1
ATOM 1420 C CA . ARG A 1 192 ? -13.559 11.149 8.091 1.00 49.47 192 ARG A CA 1
ATOM 1421 C C . ARG A 1 192 ? -14.979 10.852 8.515 1.00 49.47 192 ARG A C 1
ATOM 1423 O O . ARG A 1 192 ? -15.885 11.023 7.704 1.00 49.47 192 ARG A O 1
ATOM 1430 N N . ARG A 1 193 ? -15.167 10.659 9.823 1.00 43.25 193 ARG A N 1
ATOM 1431 C CA . ARG A 1 193 ? -16.481 10.763 10.456 1.00 43.25 193 ARG A CA 1
ATOM 1432 C C . ARG A 1 193 ? -17.111 12.121 10.170 1.00 43.25 193 ARG A C 1
ATOM 1434 O O . ARG A 1 193 ? -16.604 13.157 10.602 1.00 43.25 193 ARG A O 1
ATOM 1441 N N . SER A 1 194 ? -18.252 12.131 9.484 1.00 43.31 194 SER A N 1
ATOM 1442 C CA . SER A 1 194 ? -19.115 13.305 9.458 1.00 43.31 194 SER A CA 1
ATOM 1443 C C . SER A 1 194 ? -19.804 13.425 10.814 1.00 43.31 194 SER A C 1
ATOM 1445 O O . SER A 1 194 ? -20.676 12.625 11.152 1.00 43.31 194 SER A O 1
ATOM 1447 N N . HIS A 1 195 ? -19.461 14.447 11.595 1.00 38.09 195 HIS A N 1
ATOM 1448 C CA . HIS A 1 195 ? -20.382 14.948 12.607 1.00 38.09 195 HIS A CA 1
ATOM 1449 C C . HIS A 1 195 ? -21.571 15.591 11.890 1.00 38.09 195 HIS A C 1
ATOM 1451 O O . HIS A 1 195 ? -21.637 16.808 11.726 1.00 38.09 195 HIS A O 1
ATOM 1457 N N . THR A 1 196 ? -22.552 14.792 11.477 1.00 37.78 196 THR A N 1
ATOM 1458 C CA . THR A 1 196 ? -23.909 15.319 11.410 1.00 37.78 196 THR A CA 1
ATOM 1459 C C . THR A 1 196 ? -24.308 15.619 12.846 1.00 37.78 196 THR A C 1
ATOM 1461 O O . THR A 1 196 ? -24.715 14.728 13.591 1.00 37.78 196 THR A O 1
ATOM 1464 N N . ARG A 1 197 ? -24.160 16.885 13.261 1.00 36.78 197 ARG A N 1
ATOM 1465 C CA . ARG A 1 197 ? -24.974 17.422 14.352 1.00 36.78 197 ARG A CA 1
ATOM 1466 C C . ARG A 1 197 ? -26.419 17.176 13.935 1.00 36.78 197 ARG A C 1
ATOM 1468 O O . ARG A 1 197 ? -26.950 17.906 13.102 1.00 36.78 197 ARG A O 1
ATOM 1475 N N . SER A 1 198 ? -27.035 16.132 14.478 1.00 32.78 198 SER A N 1
ATOM 1476 C CA . SER A 1 198 ? -28.485 16.048 14.504 1.00 32.78 198 SER A CA 1
ATOM 1477 C C . SER A 1 198 ? -28.949 17.234 15.337 1.00 32.78 198 SER A C 1
ATOM 1479 O O . SER A 1 198 ? -28.844 17.219 16.559 1.00 32.78 198 SER A O 1
ATOM 1481 N N . ALA A 1 199 ? -29.388 18.295 14.667 1.00 38.78 199 ALA A N 1
ATOM 1482 C CA . ALA A 1 199 ? -30.209 19.306 15.297 1.00 38.78 199 ALA A CA 1
ATOM 1483 C C . ALA A 1 199 ? -31.550 18.644 15.635 1.00 38.78 199 ALA A C 1
ATOM 1485 O O . ALA A 1 199 ? -32.384 18.455 14.750 1.00 38.78 199 ALA A O 1
ATOM 1486 N N . ARG A 1 200 ? -31.721 18.256 16.898 1.00 34.16 200 ARG A N 1
ATOM 1487 C CA . ARG A 1 200 ? -33.014 18.192 17.581 1.00 34.16 200 ARG A CA 1
ATOM 1488 C C . ARG A 1 200 ? -32.825 18.624 19.021 1.00 34.16 200 ARG A C 1
ATOM 1490 O O . ARG A 1 200 ? -31.858 18.132 19.639 1.00 34.16 200 ARG A O 1
#

Organism: NCBI:txid1314786

Solvent-accessible surface area (backbone atoms only — not comparable to full-atom values): 12544 Å² total; per-residue (Å²): 143,87,86,85,81,86,80,76,82,84,79,86,81,80,83,71,84,76,74,73,78,66,94,74,81,64,94,65,66,44,70,62,53,55,55,33,68,78,63,45,76,41,76,48,74,47,78,44,75,49,86,89,63,43,65,25,37,44,35,42,33,37,22,82,41,79,34,73,90,47,32,90,82,37,77,86,29,64,42,83,48,73,48,78,49,79,50,60,66,80,83,84,52,74,64,52,51,55,48,57,40,22,72,77,34,76,80,50,67,76,63,46,55,62,47,82,45,82,50,67,52,55,49,94,64,41,68,79,36,60,54,92,86,52,95,60,61,39,69,44,42,32,62,62,20,46,51,36,49,54,52,49,63,73,28,49,38,67,83,48,80,51,57,78,57,81,68,61,56,44,56,66,46,22,32,92,38,32,50,66,78,69,79,77,37,63,32,69,48,75,54,73,82,76,80,73,77,75,88,124

Secondary structure (DSSP, 8-state):
--SSSSSSSSSS----------SSS-SSSHHHHHHHHHS-SEEEEEEEE-TTS-EEEEEEEEEEEE-GGGTTTSTT-EEEEEEEEEE-SSSS-HHHHHHHHHHH-TTGGGPPEEEEEE-----TTSGGG--TT-SSSHHHH-HHHHHHHHHHHHTB-TTSS-BSS-THHHHHHTHHHH-S--SS-EEEEEE---------